Protein AF-A0A7S0WM66-F1 (afdb_monomer)

Mean predicted aligned error: 11.78 Å

Foldseek 3Di:
DDPVVQVVLQDDPPVCLVVLPVVQVVLLVQLVVQVVPAPLVDFDKFFDAEQLQPPLVSCVLLVVLLCCCPVPVSSLLRLQLVLLCLLPVDDSSNSSNNCVSCVVVVSNLRSSLVSVVSVCVVVRYIGGSNCSSVCCVPPVSSVSLSSQLVSVVVDDHDDPSDDNVSSNVSSVVVVVVVVVVVVVVVVVPPDPPDDDDDDDDDDDDDDDDDDDDDDDDDDDDD

Organism: NCBI:txid1034604

Sequence (222 aa):
MSGNDIVAYCIPDFGKCGASFNEVGPAFKESIDFLVSMKWTSAATDGDKDFLMDPPCAFWFNMPLCIGMYCVPCCACAVQGRNMEKMTGASYEAECLKMVALSCCGCYVCYYPKKRGEFRAKYGLKGSPLMDCLGTCCWGPCLTCQDAVELMRAGDYTVPMCSLDEASKAREGAYKAAANVKDTVAKVVEPKKEEAKAEEPKADEPKKDEAKPADPAPADAK

Structure (mmCIF, N/CA/C/O backbone):
data_AF-A0A7S0WM66-F1
#
_entry.id   AF-A0A7S0WM66-F1
#
loop_
_atom_site.group_PDB
_atom_site.id
_atom_site.type_symbol
_atom_site.label_atom_id
_atom_site.label_alt_id
_atom_site.label_comp_id
_atom_site.label_asym_id
_atom_site.label_entity_id
_atom_site.label_seq_id
_atom_site.pdbx_PDB_ins_code
_atom_site.Cartn_x
_atom_site.Cartn_y
_atom_site.Cartn_z
_atom_site.occupancy
_atom_site.B_iso_or_equiv
_atom_site.auth_seq_id
_atom_site.auth_comp_id
_atom_site.auth_asym_id
_atom_site.auth_atom_id
_atom_site.pdbx_PDB_model_num
ATOM 1 N N . MET A 1 1 ? 5.645 -21.341 6.251 1.00 61.75 1 MET A N 1
ATOM 2 C CA . MET A 1 1 ? 6.570 -20.711 5.288 1.00 61.75 1 MET A CA 1
ATOM 3 C C . MET A 1 1 ? 7.971 -21.198 5.583 1.00 61.75 1 MET A C 1
ATOM 5 O O . MET A 1 1 ? 8.350 -21.235 6.750 1.00 61.75 1 MET A O 1
ATOM 9 N N . SER A 1 2 ? 8.696 -21.623 4.556 1.00 73.12 2 SER A N 1
ATOM 10 C CA . SER A 1 2 ? 10.126 -21.911 4.643 1.00 73.12 2 SER A CA 1
ATOM 11 C C . SER A 1 2 ? 10.924 -20.600 4.726 1.00 73.12 2 SER A C 1
ATOM 13 O O . SER A 1 2 ? 10.421 -19.543 4.345 1.00 73.12 2 SER A O 1
ATOM 15 N N . GLY A 1 3 ? 12.176 -20.641 5.196 1.00 70.06 3 GLY A N 1
ATOM 16 C CA . GLY A 1 3 ? 13.052 -19.458 5.174 1.00 70.06 3 GLY A CA 1
ATOM 17 C C . GLY A 1 3 ? 13.275 -18.903 3.759 1.00 70.06 3 GLY A C 1
ATOM 18 O O . GLY A 1 3 ? 13.392 -17.692 3.585 1.00 70.06 3 GLY A O 1
ATOM 19 N N . ASN A 1 4 ? 13.237 -19.768 2.741 1.00 72.94 4 ASN A N 1
ATOM 20 C CA . ASN A 1 4 ? 13.374 -19.374 1.338 1.00 72.94 4 ASN A CA 1
ATOM 21 C C . ASN A 1 4 ? 12.179 -18.543 0.845 1.00 72.94 4 ASN A C 1
ATOM 23 O O . ASN A 1 4 ? 12.363 -17.652 0.019 1.00 72.94 4 ASN A O 1
ATOM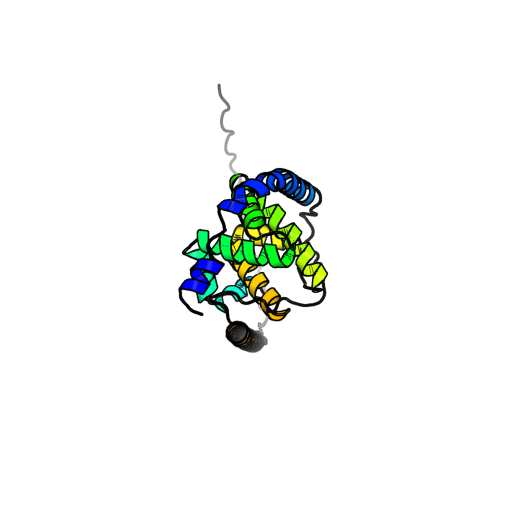 27 N N . ASP A 1 5 ? 10.980 -18.775 1.387 1.00 75.25 5 ASP A N 1
ATOM 28 C CA . ASP A 1 5 ? 9.771 -18.036 1.004 1.00 75.25 5 ASP A CA 1
ATOM 29 C C . ASP A 1 5 ? 9.856 -16.569 1.457 1.00 75.25 5 ASP A C 1
ATOM 31 O O . ASP A 1 5 ? 9.443 -15.665 0.735 1.00 75.25 5 ASP A O 1
ATOM 35 N N . ILE A 1 6 ? 10.442 -16.320 2.635 1.00 74.25 6 ILE A N 1
ATOM 36 C CA . ILE A 1 6 ? 10.643 -14.963 3.171 1.00 74.25 6 ILE A CA 1
ATOM 37 C C . ILE A 1 6 ? 11.664 -14.207 2.320 1.00 74.25 6 ILE A C 1
ATOM 39 O O . ILE A 1 6 ? 11.448 -13.051 1.968 1.00 74.25 6 ILE A O 1
ATOM 43 N N . VAL A 1 7 ? 12.764 -14.867 1.954 1.00 75.88 7 VAL A N 1
ATOM 44 C CA . VAL A 1 7 ? 13.799 -14.266 1.103 1.00 75.88 7 VAL A CA 1
ATOM 45 C C . VAL A 1 7 ? 13.226 -13.909 -0.271 1.00 75.88 7 VAL A C 1
ATOM 47 O O . VAL A 1 7 ? 13.410 -12.783 -0.728 1.00 75.88 7 VAL A O 1
ATOM 50 N N . ALA A 1 8 ? 12.474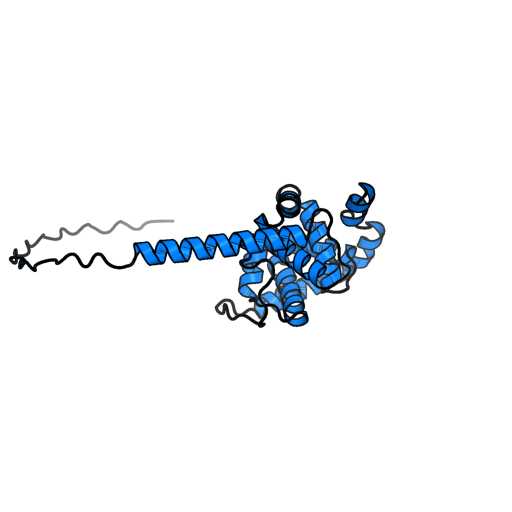 -14.820 -0.895 1.00 79.25 8 ALA A N 1
ATOM 51 C CA . ALA A 1 8 ? 11.821 -14.571 -2.182 1.00 79.25 8 ALA A CA 1
ATOM 52 C C . ALA A 1 8 ? 10.758 -13.460 -2.109 1.00 79.25 8 ALA A C 1
ATOM 54 O O . ALA A 1 8 ? 10.561 -12.708 -3.065 1.00 79.25 8 ALA A O 1
ATOM 55 N N . TYR A 1 9 ? 10.079 -13.332 -0.968 1.00 83.81 9 TYR A N 1
ATOM 56 C CA . TYR A 1 9 ? 9.134 -12.246 -0.737 1.00 83.81 9 TYR A CA 1
ATOM 57 C C . TYR A 1 9 ? 9.841 -10.885 -0.652 1.00 83.81 9 TYR A C 1
ATOM 59 O O . TYR A 1 9 ? 9.359 -9.912 -1.237 1.00 83.81 9 TYR A O 1
ATOM 67 N N . CYS A 1 10 ? 10.979 -10.834 0.051 1.00 79.75 10 CYS A N 1
ATOM 68 C CA . CYS A 1 10 ? 11.660 -9.595 0.420 1.00 79.75 10 CYS A CA 1
ATOM 69 C C . CYS A 1 10 ? 12.651 -9.049 -0.614 1.00 79.75 10 CYS A C 1
ATOM 71 O O . CYS A 1 10 ? 12.922 -7.850 -0.600 1.00 79.75 10 CYS A O 1
ATOM 73 N N . ILE A 1 11 ? 13.244 -9.899 -1.454 1.00 82.69 11 ILE A N 1
ATOM 74 C CA . ILE A 1 11 ? 14.324 -9.483 -2.355 1.00 82.69 11 ILE A CA 1
ATOM 75 C C . ILE A 1 11 ? 13.770 -9.255 -3.770 1.00 82.69 11 ILE A C 1
ATOM 77 O O . ILE A 1 11 ? 13.238 -10.197 -4.361 1.00 82.69 11 ILE A O 1
ATOM 81 N N . PRO A 1 12 ? 13.893 -8.037 -4.334 1.00 82.25 12 PRO A N 1
ATOM 82 C CA . PRO A 1 12 ? 13.514 -7.781 -5.720 1.00 82.25 12 PRO A CA 1
ATOM 83 C C . PRO A 1 12 ? 14.478 -8.470 -6.684 1.00 82.25 12 PRO A C 1
ATOM 85 O O . PRO A 1 12 ? 15.674 -8.605 -6.407 1.00 82.25 12 PRO A O 1
ATOM 88 N N . ASP A 1 13 ? 13.978 -8.855 -7.857 1.00 86.50 13 ASP A N 1
ATOM 89 C CA . ASP A 1 13 ? 14.837 -9.306 -8.945 1.00 86.50 13 ASP A CA 1
ATOM 90 C C . ASP A 1 13 ? 15.562 -8.099 -9.560 1.00 86.50 13 ASP A C 1
ATOM 92 O O . ASP A 1 13 ? 15.051 -7.406 -10.442 1.00 86.50 13 ASP A O 1
ATOM 96 N N . PHE A 1 14 ? 16.786 -7.837 -9.095 1.00 82.38 14 PHE A N 1
ATOM 97 C CA . PHE A 1 14 ? 17.596 -6.712 -9.573 1.00 82.38 14 PHE A CA 1
ATOM 98 C C . PHE A 1 14 ? 17.830 -6.723 -11.091 1.00 82.38 14 PHE A C 1
ATOM 100 O O . PHE A 1 14 ? 18.049 -5.658 -11.672 1.00 82.38 14 PHE A O 1
ATOM 107 N N . GLY A 1 15 ? 17.736 -7.886 -11.750 1.00 84.62 15 GLY A N 1
ATOM 108 C CA . GLY A 1 15 ? 17.819 -7.991 -13.207 1.00 84.62 15 GLY A CA 1
ATOM 109 C C . GLY A 1 15 ? 16.654 -7.308 -13.930 1.00 84.62 15 GLY A C 1
ATOM 110 O O . GLY A 1 15 ? 16.818 -6.856 -15.063 1.00 84.62 15 GLY A O 1
ATOM 111 N N . LYS A 1 16 ? 15.497 -7.167 -13.272 1.00 85.06 16 LYS A N 1
ATOM 112 C CA . LYS A 1 16 ? 14.303 -6.504 -13.822 1.00 85.06 16 LYS A CA 1
ATOM 113 C C . LYS A 1 16 ? 14.231 -5.015 -13.487 1.00 85.06 16 LYS A C 1
ATOM 115 O O . LYS A 1 16 ? 13.623 -4.262 -14.244 1.00 85.06 16 LYS A O 1
ATOM 120 N N . CYS A 1 17 ? 14.912 -4.564 -12.429 1.00 81.81 17 CYS A N 1
ATOM 121 C CA . CYS A 1 17 ? 14.896 -3.162 -11.993 1.00 81.81 17 CYS A CA 1
ATOM 122 C C . CYS A 1 17 ? 15.366 -2.175 -13.075 1.00 81.81 17 CYS A C 1
ATOM 124 O O . CYS A 1 17 ? 14.875 -1.049 -13.137 1.00 81.81 17 CYS A O 1
ATOM 126 N N . GLY A 1 18 ? 16.298 -2.583 -13.947 1.00 82.06 18 GLY A N 1
ATOM 127 C CA . GLY A 1 18 ? 16.825 -1.726 -15.014 1.00 82.06 18 GLY A CA 1
ATOM 128 C C . GLY A 1 18 ? 15.745 -1.217 -15.977 1.00 82.06 18 GLY A C 1
ATOM 129 O O . GLY A 1 18 ? 15.762 -0.049 -16.361 1.00 82.06 18 GLY A O 1
ATOM 130 N N . ALA A 1 19 ? 14.770 -2.065 -16.320 1.00 82.81 19 ALA A N 1
ATOM 131 C CA . ALA A 1 19 ? 13.675 -1.694 -17.217 1.00 82.81 19 ALA A CA 1
ATOM 132 C C . ALA A 1 19 ? 12.682 -0.717 -16.561 1.00 82.81 19 ALA A C 1
ATOM 134 O O . ALA A 1 19 ? 12.098 0.128 -17.241 1.00 82.81 19 ALA A O 1
ATOM 135 N N . SER A 1 20 ? 12.535 -0.792 -15.237 1.00 87.44 20 SER A N 1
ATOM 136 C CA . SER A 1 20 ? 11.563 -0.010 -14.471 1.00 87.44 20 SER A CA 1
ATOM 137 C C . SER A 1 20 ? 11.969 1.447 -14.228 1.00 87.44 20 SER A C 1
ATOM 139 O O . SER A 1 20 ? 11.135 2.245 -13.802 1.00 87.44 20 SER A O 1
ATOM 141 N N . PHE A 1 21 ? 13.218 1.845 -14.512 1.00 88.06 21 PHE A N 1
ATOM 142 C CA . PHE A 1 21 ? 13.677 3.233 -14.313 1.00 88.06 21 PHE A CA 1
ATOM 143 C C . PHE A 1 21 ? 12.849 4.260 -15.091 1.00 88.06 21 PHE A C 1
ATOM 145 O O . PHE A 1 21 ? 12.630 5.372 -14.609 1.00 88.06 21 PHE A O 1
ATOM 152 N N . ASN A 1 22 ? 12.328 3.875 -16.257 1.00 90.75 22 ASN A N 1
ATOM 153 C CA . ASN A 1 22 ? 11.477 4.742 -17.072 1.00 90.75 22 ASN A CA 1
ATOM 154 C C . ASN A 1 22 ? 10.136 5.078 -16.393 1.00 90.75 22 ASN A C 1
ATOM 156 O O . ASN A 1 22 ? 9.484 6.048 -16.777 1.00 90.75 22 ASN A O 1
ATOM 160 N N . GLU A 1 23 ? 9.728 4.324 -15.368 1.00 91.94 23 GLU A N 1
ATOM 161 C CA . GLU A 1 23 ? 8.487 4.561 -14.625 1.00 91.94 23 GLU A CA 1
ATOM 162 C C . GLU A 1 23 ? 8.648 5.568 -13.474 1.00 91.94 23 GLU A C 1
ATOM 164 O O . GLU A 1 23 ? 7.652 6.059 -12.938 1.00 91.94 23 GLU A O 1
ATOM 169 N N . VAL A 1 24 ? 9.886 5.918 -13.105 1.00 92.75 24 VAL A N 1
ATOM 170 C CA . VAL A 1 24 ? 10.163 6.839 -11.992 1.00 92.75 24 VAL A CA 1
ATOM 171 C C . VAL A 1 24 ? 9.686 8.256 -12.322 1.00 92.75 24 VAL A C 1
ATOM 173 O O . VAL A 1 24 ? 8.969 8.861 -11.528 1.00 92.75 24 VAL A O 1
ATOM 176 N N . GLY A 1 25 ? 10.019 8.779 -13.507 1.00 95.00 25 GLY A N 1
ATOM 177 C CA . GLY A 1 25 ? 9.613 10.125 -13.939 1.00 95.00 25 GLY A CA 1
ATOM 178 C C . GLY A 1 25 ? 8.090 10.349 -13.924 1.00 95.00 25 GLY A C 1
ATOM 179 O O . GLY A 1 25 ? 7.628 11.323 -13.324 1.00 95.00 25 GLY A O 1
ATOM 180 N N . PRO A 1 26 ? 7.286 9.446 -14.517 1.00 95.75 26 PRO A N 1
ATOM 181 C CA . PRO A 1 26 ? 5.830 9.480 -14.390 1.00 95.75 26 PRO A CA 1
ATOM 182 C C . PRO A 1 26 ? 5.340 9.468 -12.936 1.00 95.75 26 PRO A C 1
ATOM 184 O O . PRO A 1 26 ? 4.476 10.268 -12.583 1.00 95.75 26 PRO A O 1
ATOM 187 N N . ALA A 1 27 ? 5.924 8.635 -12.068 1.00 94.81 27 ALA A N 1
ATOM 188 C CA . ALA A 1 27 ? 5.528 8.557 -10.660 1.00 94.81 27 ALA A CA 1
ATOM 189 C C . ALA A 1 27 ? 5.828 9.857 -9.882 1.00 94.81 27 ALA A C 1
ATOM 191 O O . ALA A 1 27 ? 5.032 10.282 -9.039 1.00 94.81 27 ALA A O 1
ATOM 192 N N . PHE A 1 28 ? 6.929 10.544 -10.207 1.00 95.69 28 PHE A N 1
ATOM 193 C CA . PHE A 1 28 ? 7.222 11.888 -9.695 1.00 95.69 28 PHE A CA 1
ATOM 194 C C . PHE A 1 28 ? 6.137 12.887 -10.084 1.00 95.69 28 PHE A C 1
ATOM 196 O O . PHE A 1 28 ? 5.624 13.610 -9.229 1.00 95.69 28 PHE A O 1
ATOM 203 N N . LYS A 1 29 ? 5.760 12.901 -11.366 1.00 96.25 29 LYS A N 1
ATOM 204 C CA . LYS A 1 29 ? 4.701 13.782 -11.857 1.00 96.25 29 LYS A CA 1
ATOM 205 C C . LYS A 1 29 ? 3.375 13.499 -11.154 1.00 96.25 29 LYS A C 1
ATOM 207 O O . LYS A 1 29 ? 2.765 14.430 -10.642 1.00 96.25 29 LYS A O 1
ATOM 212 N N . GLU A 1 30 ? 2.985 12.229 -11.036 1.00 95.06 30 GLU A N 1
ATOM 213 C CA . GLU A 1 30 ? 1.777 11.837 -10.298 1.00 95.06 30 GLU A CA 1
ATOM 214 C C . GLU A 1 30 ? 1.787 12.333 -8.845 1.00 95.06 30 GLU A C 1
ATOM 216 O O . GLU A 1 30 ? 0.753 12.752 -8.328 1.00 95.06 30 GLU A O 1
ATOM 221 N N . SER A 1 31 ? 2.951 12.298 -8.191 1.00 95.56 31 SER A N 1
ATOM 222 C CA . SER A 1 31 ? 3.114 12.779 -6.813 1.00 95.56 31 SER A CA 1
ATOM 223 C C . SER A 1 31 ? 2.879 14.285 -6.705 1.00 95.56 31 SER A C 1
ATOM 225 O O . SER A 1 31 ? 2.194 14.737 -5.790 1.00 95.56 31 SER A O 1
ATOM 227 N N . ILE A 1 32 ? 3.438 15.057 -7.641 1.00 95.50 32 ILE A N 1
ATOM 228 C CA . ILE A 1 32 ? 3.289 16.516 -7.693 1.00 95.50 32 ILE A CA 1
ATOM 229 C C . ILE A 1 32 ? 1.840 16.889 -8.015 1.00 95.50 32 ILE A C 1
ATOM 231 O O . ILE A 1 32 ? 1.256 17.721 -7.323 1.00 95.50 32 ILE A O 1
ATOM 235 N N . ASP A 1 33 ? 1.241 16.241 -9.014 1.00 96.31 33 ASP A N 1
ATOM 236 C CA . ASP A 1 33 ? -0.149 16.485 -9.404 1.00 96.31 33 ASP A CA 1
ATOM 237 C C . ASP A 1 33 ? -1.097 16.200 -8.224 1.00 96.31 33 ASP A C 1
ATOM 239 O O . ASP A 1 33 ? -1.988 16.999 -7.922 1.00 96.31 33 ASP A O 1
ATOM 243 N N . PHE A 1 34 ? -0.857 15.108 -7.487 1.00 95.00 34 PHE A N 1
ATOM 244 C CA . PHE A 1 34 ? -1.608 14.786 -6.275 1.00 95.00 34 PHE A CA 1
ATOM 245 C C . PHE A 1 34 ? -1.438 15.851 -5.185 1.00 95.00 34 PHE A C 1
ATOM 247 O O . PHE A 1 34 ? -2.442 16.357 -4.681 1.00 95.00 34 PHE A O 1
ATOM 254 N N . LEU A 1 35 ? -0.196 16.237 -4.871 1.00 93.31 35 LEU A N 1
ATOM 255 C CA . LEU A 1 35 ? 0.135 17.274 -3.886 1.00 93.31 35 LEU A CA 1
ATOM 256 C C . LEU A 1 35 ? -0.608 18.591 -4.163 1.00 93.31 35 LEU A C 1
ATOM 258 O O . LEU A 1 35 ? -1.201 19.171 -3.251 1.00 93.31 35 LEU A O 1
ATOM 262 N N . VAL A 1 36 ? -0.610 19.035 -5.423 1.00 93.50 36 VAL A N 1
ATOM 263 C CA . VAL A 1 36 ? -1.259 20.285 -5.853 1.00 93.50 36 VAL A CA 1
ATOM 264 C C . VAL A 1 36 ? -2.786 20.170 -5.837 1.00 93.50 36 VAL A C 1
ATOM 266 O O . VAL A 1 36 ? -3.474 21.141 -5.527 1.00 93.50 36 VAL A O 1
ATOM 269 N N . SER A 1 37 ? -3.334 18.991 -6.138 1.00 92.25 37 SER A N 1
ATOM 270 C CA . SER A 1 37 ? -4.786 18.759 -6.132 1.00 92.25 37 SER A CA 1
ATOM 271 C C . SER A 1 37 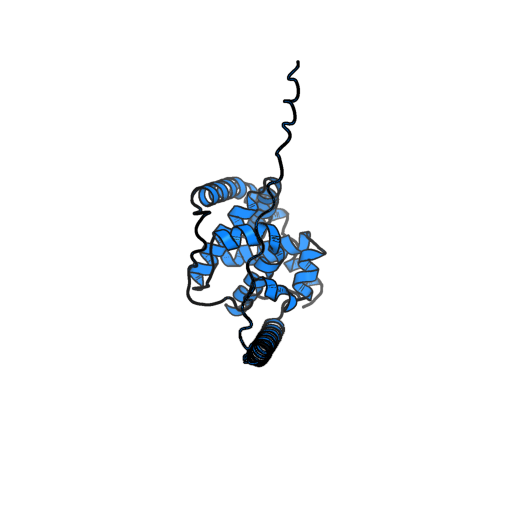? -5.386 18.587 -4.730 1.00 92.25 37 SER A C 1
ATOM 273 O O . SER A 1 37 ? -6.609 18.643 -4.564 1.00 92.25 37 SER A O 1
ATOM 275 N N . MET A 1 38 ? -4.547 18.354 -3.716 1.00 88.75 38 MET A N 1
ATOM 276 C CA . MET A 1 38 ? -5.005 17.997 -2.381 1.00 88.75 38 MET A CA 1
ATOM 277 C C . MET A 1 38 ? -5.657 19.183 -1.667 1.00 88.75 38 MET A C 1
ATOM 279 O O . MET A 1 38 ? -5.096 20.272 -1.543 1.00 88.75 38 MET A O 1
ATOM 283 N N . LYS A 1 39 ? -6.852 18.952 -1.118 1.00 88.25 39 LYS A N 1
ATOM 284 C CA . LYS A 1 39 ? -7.539 19.916 -0.254 1.00 88.25 39 LYS A CA 1
ATOM 285 C C . LYS A 1 39 ? -7.024 19.793 1.180 1.00 88.25 39 LYS A C 1
ATOM 287 O O . LYS A 1 39 ? -7.665 19.161 2.013 1.00 88.25 39 LYS A O 1
ATOM 292 N N . TRP A 1 40 ? -5.890 20.429 1.469 1.00 83.00 40 TRP A N 1
ATOM 293 C CA . TRP A 1 40 ? -5.194 20.391 2.769 1.00 83.00 40 TRP A CA 1
ATOM 294 C C . TRP A 1 40 ? -6.035 20.807 3.985 1.00 83.00 40 TRP A C 1
ATOM 296 O O . TRP A 1 40 ? -5.690 20.491 5.117 1.00 83.00 40 TRP A O 1
ATOM 306 N N . THR A 1 41 ? -7.148 21.503 3.765 1.00 84.75 41 THR A N 1
ATOM 307 C CA . THR A 1 41 ? -8.066 21.957 4.816 1.00 84.75 41 THR A CA 1
ATOM 308 C C . THR A 1 41 ? -9.253 21.021 5.042 1.00 84.75 41 THR A C 1
ATOM 310 O O . THR A 1 41 ? -10.082 21.284 5.910 1.00 84.75 41 THR A O 1
ATOM 313 N N . SER A 1 42 ? -9.369 19.938 4.269 1.00 81.38 42 SER A N 1
ATOM 314 C CA . SER A 1 42 ? -10.489 19.007 4.350 1.00 81.38 42 SER A CA 1
ATOM 315 C C . SER A 1 42 ? -10.024 17.641 4.838 1.00 81.38 42 SER A C 1
ATOM 317 O O . SER A 1 42 ? -9.240 16.962 4.183 1.00 81.38 42 SER A O 1
ATOM 319 N N . ALA A 1 43 ? -10.573 17.216 5.974 1.00 78.31 43 ALA A N 1
ATOM 320 C CA . ALA A 1 43 ? -10.469 15.844 6.462 1.00 78.31 43 ALA A CA 1
ATOM 321 C C . ALA A 1 43 ? -11.675 14.992 6.029 1.00 78.31 43 ALA A C 1
ATOM 323 O O . ALA A 1 43 ? -11.962 13.977 6.660 1.00 78.31 43 ALA A O 1
ATOM 324 N N . ALA A 1 44 ? -12.409 15.422 4.993 1.00 83.38 44 ALA A N 1
ATOM 325 C CA . ALA A 1 44 ? -13.563 14.686 4.499 1.00 83.38 44 ALA A CA 1
ATOM 326 C C . ALA A 1 44 ? -13.141 13.269 4.115 1.00 83.38 44 ALA A C 1
ATOM 328 O O . ALA A 1 44 ? -12.162 13.081 3.388 1.00 83.38 44 ALA A O 1
ATOM 329 N N . THR A 1 45 ? -13.878 12.294 4.633 1.00 84.25 45 THR A N 1
ATOM 330 C CA . THR A 1 45 ? -13.622 10.892 4.355 1.00 84.25 45 THR A CA 1
ATOM 331 C C . THR A 1 45 ? -14.437 10.424 3.157 1.00 84.25 45 THR A C 1
ATOM 333 O O . THR A 1 45 ? -15.618 10.753 3.050 1.00 84.25 45 THR A O 1
ATOM 336 N N . ASP A 1 46 ? -13.813 9.659 2.268 1.00 84.94 46 ASP A N 1
ATOM 337 C CA . ASP A 1 46 ? -14.509 8.828 1.285 1.00 84.94 46 ASP A CA 1
ATOM 338 C C . ASP A 1 46 ? -14.933 7.487 1.913 1.00 84.94 46 ASP A C 1
ATOM 340 O O . ASP A 1 46 ? -14.563 7.210 3.049 1.00 84.94 46 ASP A O 1
ATOM 344 N N . GLY A 1 47 ? -15.736 6.690 1.192 1.00 88.44 47 GLY A N 1
ATOM 345 C CA . GLY A 1 47 ? -16.112 5.315 1.553 1.00 88.44 47 GLY A CA 1
ATOM 346 C C . GLY A 1 47 ? -17.071 5.151 2.741 1.00 88.44 47 GLY A C 1
ATOM 347 O O . GLY A 1 47 ? -17.381 6.093 3.462 1.00 88.44 47 GLY A O 1
ATOM 348 N N . ASP A 1 48 ? -17.517 3.907 2.956 1.00 89.31 48 ASP A N 1
ATOM 349 C CA . ASP A 1 48 ? -18.486 3.555 4.012 1.00 89.31 48 ASP A CA 1
ATOM 350 C C . ASP A 1 48 ? -18.001 2.422 4.928 1.00 89.31 48 ASP A C 1
ATOM 352 O O . ASP A 1 48 ? -18.555 2.211 6.010 1.00 89.31 48 ASP A O 1
ATOM 356 N N . LYS A 1 49 ? -16.961 1.683 4.523 1.00 88.25 49 LYS A N 1
ATOM 357 C CA . LYS A 1 49 ? -16.429 0.549 5.287 1.00 88.25 49 LYS A CA 1
ATOM 358 C C . LYS A 1 49 ? -15.194 0.958 6.064 1.00 88.25 49 LYS A C 1
ATOM 360 O O . LYS A 1 49 ? -14.228 1.432 5.481 1.00 88.25 49 LYS A O 1
ATOM 365 N N . ASP A 1 50 ? -15.184 0.709 7.363 1.00 84.94 50 ASP A N 1
ATOM 366 C CA . ASP A 1 50 ? -13.966 0.894 8.143 1.00 84.94 50 ASP A CA 1
ATOM 367 C C . ASP A 1 50 ? -12.907 -0.130 7.716 1.00 84.94 50 ASP A C 1
ATOM 369 O O . ASP A 1 50 ? -13.223 -1.272 7.352 1.00 84.94 50 ASP A O 1
ATOM 373 N N . PHE A 1 51 ? -11.641 0.270 7.802 1.00 81.25 51 PHE A N 1
ATOM 374 C CA . PHE A 1 51 ? -10.543 -0.687 7.781 1.00 81.25 51 PHE A CA 1
ATOM 375 C C . PHE A 1 51 ? -10.707 -1.686 8.941 1.00 81.25 51 PHE A C 1
ATOM 377 O O . PHE A 1 51 ? -11.181 -1.347 10.027 1.00 81.25 51 PHE A O 1
ATOM 384 N N . LEU A 1 52 ? -10.277 -2.931 8.744 1.00 72.00 52 LEU A N 1
ATOM 385 C CA . LEU A 1 52 ? -10.187 -3.947 9.793 1.00 72.00 52 LEU A CA 1
ATOM 386 C C . LEU A 1 52 ? -9.302 -3.445 10.938 1.00 72.00 52 LEU A C 1
ATOM 388 O O . LEU A 1 52 ? -9.583 -3.696 12.104 1.00 72.00 52 LEU A O 1
ATOM 392 N N . MET A 1 53 ? -8.259 -2.695 10.598 1.00 66.31 53 MET A N 1
ATOM 393 C CA . MET A 1 53 ? -7.287 -2.134 11.531 1.00 66.31 53 MET A CA 1
ATOM 394 C C . MET A 1 53 ? -7.546 -0.639 11.758 1.00 66.31 53 MET A C 1
ATOM 396 O O . MET A 1 53 ? -6.671 0.176 11.484 1.00 66.31 53 MET A O 1
ATOM 400 N N . ASP A 1 54 ? -8.750 -0.272 12.195 1.00 66.75 54 ASP A N 1
ATOM 401 C CA . ASP A 1 54 ? -9.124 1.106 12.556 1.00 66.75 54 ASP A CA 1
ATOM 402 C C . ASP A 1 54 ? -9.178 1.278 14.094 1.00 66.75 54 ASP A C 1
ATOM 404 O O . ASP A 1 54 ? -9.734 0.402 14.767 1.00 66.75 54 ASP A O 1
ATOM 408 N N . PRO A 1 55 ? -8.616 2.355 14.694 1.00 65.44 55 PRO A N 1
ATOM 409 C CA . PRO A 1 55 ? -7.824 3.435 14.084 1.00 65.44 55 PRO A CA 1
ATOM 410 C C . PRO A 1 55 ? -6.465 2.954 13.547 1.00 65.44 55 PRO A C 1
ATOM 412 O O . PRO A 1 55 ? -6.013 1.889 13.953 1.00 65.44 55 PRO A O 1
ATOM 415 N N . PRO A 1 56 ? -5.743 3.741 12.720 1.00 60.81 56 PRO A N 1
ATOM 416 C CA . PRO A 1 56 ? -4.431 3.371 12.155 1.00 60.81 56 PRO A CA 1
ATOM 417 C C . PRO A 1 56 ? -3.384 2.930 13.198 1.00 60.81 56 PRO A C 1
ATOM 419 O O . PRO A 1 56 ? -2.431 2.217 12.889 1.00 60.81 56 PRO A O 1
ATOM 422 N N . CYS A 1 57 ? -3.583 3.321 14.460 1.00 63.28 57 CYS A N 1
ATOM 423 C CA . CYS A 1 57 ? -2.817 2.910 15.636 1.00 63.28 57 CYS A CA 1
ATOM 424 C C . CYS A 1 57 ? -3.005 1.426 16.022 1.00 63.28 57 CYS A C 1
ATOM 426 O O . CYS A 1 57 ? -2.305 0.926 16.900 1.00 63.28 57 CYS A O 1
ATOM 428 N N . ALA A 1 58 ? -3.944 0.719 15.389 1.00 58.81 58 ALA A N 1
ATOM 429 C CA . ALA A 1 58 ? -4.245 -0.700 15.578 1.00 58.81 58 ALA A CA 1
ATOM 430 C C . ALA A 1 58 ? -3.078 -1.630 15.202 1.00 58.81 58 ALA A C 1
ATOM 432 O O . ALA A 1 58 ? -3.161 -2.835 15.406 1.00 58.81 58 ALA A O 1
ATOM 433 N N . PHE A 1 59 ? -1.974 -1.099 14.671 1.00 58.78 59 PHE A N 1
ATOM 434 C CA . PHE A 1 59 ? -0.795 -1.844 14.223 1.00 58.78 59 PHE A CA 1
ATOM 435 C C . PHE A 1 59 ? -0.222 -2.827 15.271 1.00 58.78 59 PHE A C 1
ATOM 437 O O . PHE A 1 59 ? 0.304 -3.872 14.895 1.00 58.78 59 PHE A O 1
ATOM 444 N N . TRP A 1 60 ? -0.410 -2.588 16.577 1.00 63.88 60 TRP A N 1
ATOM 445 C CA . TRP A 1 60 ? -0.050 -3.547 17.639 1.00 63.88 60 TRP A CA 1
ATOM 446 C C . TRP A 1 60 ? -0.707 -4.928 17.490 1.00 63.88 60 TRP A C 1
ATOM 448 O O . TRP A 1 60 ? -0.219 -5.905 18.054 1.00 63.88 60 TRP A O 1
ATOM 458 N N . PHE A 1 61 ? -1.786 -5.036 16.715 1.00 68.44 61 PHE A N 1
ATOM 459 C CA . PHE A 1 61 ? -2.482 -6.298 16.458 1.00 68.44 61 PHE A CA 1
ATOM 460 C C . PHE A 1 61 ? -1.700 -7.229 15.524 1.00 68.44 61 PHE A C 1
ATOM 462 O O . PHE A 1 61 ? -2.027 -8.408 15.432 1.00 68.44 61 PHE A O 1
ATOM 469 N N . ASN A 1 62 ? -0.645 -6.724 14.872 1.00 73.19 62 ASN A N 1
ATOM 470 C CA . ASN A 1 62 ? 0.280 -7.510 14.064 1.00 73.19 62 ASN A CA 1
ATOM 471 C C . ASN A 1 62 ? 1.739 -7.132 14.370 1.00 73.19 62 ASN A C 1
ATOM 473 O O . ASN A 1 62 ? 2.505 -6.661 13.525 1.00 73.19 62 ASN A O 1
ATOM 477 N N . MET A 1 63 ? 2.088 -7.301 15.647 1.00 73.31 63 MET A N 1
ATOM 478 C CA . MET A 1 63 ? 3.396 -6.991 16.227 1.00 73.31 63 MET A CA 1
ATOM 479 C C . MET A 1 63 ? 4.593 -7.516 15.414 1.00 73.31 63 MET A C 1
ATOM 481 O O . MET A 1 63 ? 5.508 -6.727 15.183 1.00 73.31 63 MET A O 1
ATOM 485 N N . PRO A 1 64 ? 4.622 -8.779 14.937 1.00 73.25 64 PRO A N 1
ATOM 486 C CA . PRO A 1 64 ? 5.765 -9.287 14.176 1.00 73.25 64 PRO A CA 1
ATOM 487 C C . PRO A 1 64 ? 6.020 -8.505 12.884 1.00 73.25 64 PRO A C 1
ATOM 489 O O . PRO A 1 64 ? 7.158 -8.114 12.621 1.00 73.25 64 PRO A O 1
ATOM 492 N N . LEU A 1 65 ? 4.965 -8.210 12.114 1.00 75.69 65 LEU A N 1
ATOM 493 C CA . LEU A 1 65 ? 5.073 -7.405 10.898 1.00 75.69 65 LEU A CA 1
ATOM 494 C C . LEU A 1 65 ? 5.526 -5.976 11.221 1.00 75.69 65 LEU A C 1
ATOM 496 O O . LEU A 1 65 ? 6.426 -5.454 10.568 1.00 75.69 65 LEU A O 1
ATOM 500 N N . CYS A 1 66 ? 4.960 -5.365 12.263 1.00 73.50 66 CYS A N 1
ATOM 501 C CA . CYS A 1 66 ? 5.299 -3.996 12.658 1.00 73.50 66 CYS A CA 1
ATOM 502 C C . CYS A 1 66 ? 6.744 -3.859 13.136 1.00 73.50 66 CYS A C 1
ATOM 504 O O . CYS A 1 66 ? 7.439 -2.934 12.721 1.00 73.50 66 CYS A O 1
ATOM 506 N N . ILE A 1 67 ? 7.213 -4.790 13.972 1.00 74.69 67 ILE A N 1
ATOM 507 C CA . ILE A 1 67 ? 8.612 -4.850 14.408 1.00 74.69 67 ILE A CA 1
ATOM 508 C C . ILE A 1 67 ? 9.511 -5.067 13.191 1.00 74.69 67 ILE A C 1
ATOM 510 O O . ILE A 1 67 ? 10.500 -4.357 13.037 1.00 74.69 67 ILE A O 1
ATOM 514 N N . GLY A 1 68 ? 9.145 -5.977 12.283 1.00 73.25 68 GLY A N 1
ATOM 515 C CA . GLY A 1 68 ? 9.882 -6.194 11.039 1.00 73.25 68 GLY A CA 1
ATOM 516 C C . GLY A 1 68 ? 9.995 -4.926 10.188 1.00 73.25 68 GLY A C 1
ATOM 517 O O . GLY A 1 68 ? 11.074 -4.613 9.696 1.00 73.25 68 GLY A O 1
ATOM 518 N N . MET A 1 69 ? 8.912 -4.158 10.065 1.00 75.12 69 MET A N 1
ATOM 519 C CA . MET A 1 69 ? 8.895 -2.907 9.306 1.00 75.12 69 MET A CA 1
ATOM 520 C C . MET A 1 69 ? 9.654 -1.762 9.992 1.00 75.12 69 MET A C 1
ATOM 522 O O . MET A 1 69 ? 10.313 -0.979 9.312 1.00 75.12 69 MET A O 1
ATOM 526 N N . TYR A 1 70 ? 9.566 -1.644 11.319 1.00 74.69 70 TYR A N 1
ATOM 527 C CA . TYR A 1 70 ? 10.196 -0.552 12.067 1.00 74.69 70 TYR A CA 1
ATOM 528 C C . TYR A 1 70 ? 11.689 -0.801 12.309 1.00 74.69 70 TYR A C 1
ATOM 530 O O . TYR A 1 70 ? 12.510 0.099 12.152 1.00 74.69 70 TYR A O 1
ATOM 538 N N . CYS A 1 71 ? 12.056 -2.031 12.676 1.00 75.19 71 CYS A N 1
ATOM 539 C CA . CYS A 1 71 ? 13.436 -2.400 12.986 1.00 75.19 71 CYS A CA 1
ATOM 540 C C . CYS A 1 71 ? 14.270 -2.683 11.734 1.00 75.19 71 CYS A C 1
ATOM 542 O O . CYS A 1 71 ? 15.496 -2.610 11.797 1.00 75.19 71 CYS A O 1
ATOM 544 N N . VAL A 1 72 ? 13.629 -3.010 10.606 1.00 75.00 72 VAL A N 1
ATOM 545 C CA . VAL A 1 72 ? 14.317 -3.331 9.353 1.00 75.00 72 VAL A CA 1
ATOM 546 C C . VAL A 1 72 ? 13.691 -2.523 8.209 1.00 75.00 72 VAL A C 1
ATOM 548 O O . VAL A 1 72 ? 12.821 -3.023 7.495 1.00 75.00 72 VAL A O 1
ATOM 551 N N . PRO A 1 73 ? 14.136 -1.271 7.989 1.00 68.88 73 PRO A N 1
ATOM 552 C CA . PRO A 1 73 ? 13.553 -0.389 6.977 1.00 68.88 73 PRO A CA 1
ATOM 553 C C . PRO A 1 73 ? 13.518 -0.993 5.566 1.00 68.88 73 PRO A C 1
ATOM 555 O O . PRO A 1 73 ? 12.584 -0.736 4.816 1.00 68.88 73 PRO A O 1
ATOM 558 N N . CYS A 1 74 ? 14.475 -1.855 5.198 1.00 67.81 74 CYS A N 1
ATOM 559 C CA . CYS A 1 74 ? 14.442 -2.539 3.900 1.00 67.81 74 CYS A CA 1
ATOM 560 C C . CYS A 1 74 ? 13.312 -3.581 3.780 1.00 67.81 74 CYS A C 1
ATOM 562 O O . CYS A 1 74 ? 12.793 -3.785 2.683 1.00 67.81 74 CYS A O 1
ATOM 564 N N . CYS A 1 75 ? 12.864 -4.186 4.885 1.00 69.38 75 CYS A N 1
ATOM 565 C CA . CYS A 1 75 ? 11.681 -5.049 4.900 1.00 69.38 75 CYS A CA 1
ATOM 566 C C . CYS A 1 75 ? 10.391 -4.236 4.746 1.00 69.38 75 CYS A C 1
ATOM 568 O O . CYS A 1 75 ? 9.445 -4.717 4.121 1.00 69.38 75 CYS A O 1
ATOM 570 N N . ALA A 1 76 ? 10.359 -2.998 5.257 1.00 75.56 76 ALA A N 1
ATOM 571 C CA . ALA A 1 76 ? 9.237 -2.095 5.021 1.00 75.56 76 ALA A CA 1
ATOM 572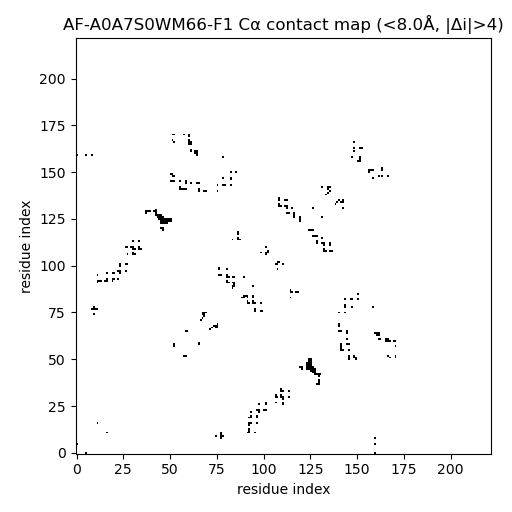 C C . ALA A 1 76 ? 9.056 -1.827 3.524 1.00 75.56 76 ALA A C 1
ATOM 574 O O . ALA A 1 76 ? 7.950 -1.980 3.010 1.00 75.56 76 ALA A O 1
ATOM 575 N N . CYS A 1 77 ? 10.158 -1.557 2.815 1.00 78.56 77 CYS A N 1
ATOM 576 C CA . CYS A 1 77 ? 10.161 -1.391 1.364 1.00 78.56 77 CYS A CA 1
ATOM 577 C C . CYS A 1 77 ? 9.579 -2.605 0.631 1.00 78.56 77 CYS A C 1
ATOM 579 O O . CYS A 1 77 ? 8.844 -2.459 -0.343 1.00 78.56 77 CYS A O 1
ATOM 581 N N . ALA A 1 78 ? 9.909 -3.813 1.094 1.00 84.38 78 ALA A N 1
ATOM 582 C CA . ALA A 1 78 ? 9.441 -5.039 0.471 1.00 84.38 78 ALA A CA 1
ATOM 583 C C . ALA A 1 78 ? 7.942 -5.264 0.665 1.00 84.38 78 ALA A C 1
ATOM 585 O O . ALA A 1 78 ? 7.221 -5.436 -0.314 1.00 84.38 78 ALA A O 1
ATOM 586 N N . VAL A 1 79 ? 7.453 -5.211 1.908 1.00 86.88 79 VAL A N 1
ATOM 587 C CA . VAL A 1 79 ? 6.018 -5.378 2.192 1.00 86.88 79 VAL A CA 1
ATOM 588 C C . VAL A 1 79 ? 5.213 -4.297 1.478 1.00 86.88 79 VAL A C 1
ATOM 590 O O . VAL A 1 79 ? 4.197 -4.592 0.854 1.00 86.88 79 VAL A O 1
ATOM 593 N N . GLN A 1 80 ? 5.695 -3.057 1.511 1.00 88.00 80 GLN A N 1
ATOM 594 C CA . GLN A 1 80 ? 5.028 -1.940 0.868 1.00 88.00 80 GLN A CA 1
ATOM 595 C C . GLN A 1 80 ? 5.036 -2.066 -0.656 1.00 88.00 80 GLN A C 1
ATOM 597 O O . GLN A 1 80 ? 3.988 -1.911 -1.273 1.00 88.00 80 GLN A O 1
ATOM 602 N N . GLY A 1 81 ? 6.166 -2.428 -1.266 1.00 89.50 81 GLY A N 1
ATOM 603 C CA . GLY A 1 81 ? 6.252 -2.685 -2.702 1.00 89.50 81 GLY A CA 1
ATOM 604 C C . GLY A 1 81 ? 5.358 -3.844 -3.152 1.00 89.50 81 GLY A C 1
ATOM 605 O O . GLY A 1 81 ? 4.711 -3.737 -4.188 1.00 89.50 81 GLY A O 1
ATOM 606 N N . ARG A 1 82 ? 5.254 -4.922 -2.364 1.00 90.62 82 ARG A N 1
ATOM 607 C CA . ARG A 1 82 ? 4.343 -6.051 -2.638 1.00 90.62 82 ARG A CA 1
ATOM 608 C C . ARG A 1 82 ? 2.877 -5.654 -2.499 1.00 90.62 82 ARG A C 1
ATOM 610 O O . ARG A 1 82 ? 2.064 -6.010 -3.350 1.00 90.62 82 ARG A O 1
ATOM 617 N N . ASN A 1 83 ? 2.539 -4.858 -1.485 1.00 91.38 83 ASN A N 1
ATOM 618 C CA . ASN A 1 83 ? 1.201 -4.284 -1.370 1.00 91.38 83 ASN A CA 1
ATOM 619 C C . ASN A 1 83 ? 0.890 -3.407 -2.591 1.00 91.38 83 ASN A C 1
ATOM 621 O O . ASN A 1 83 ? -0.178 -3.531 -3.181 1.00 91.38 83 ASN A O 1
ATOM 625 N N . MET A 1 84 ? 1.834 -2.555 -2.998 1.00 91.44 84 MET A N 1
ATOM 626 C CA . MET A 1 84 ? 1.700 -1.675 -4.160 1.00 91.44 84 MET A CA 1
ATOM 627 C C . MET A 1 84 ? 1.541 -2.466 -5.455 1.00 91.44 84 MET A C 1
ATOM 629 O O . MET A 1 84 ? 0.630 -2.161 -6.210 1.00 91.44 84 MET A O 1
ATOM 633 N N . GLU A 1 85 ? 2.306 -3.537 -5.663 1.00 92.50 85 GLU A N 1
ATOM 634 C CA . GLU A 1 85 ? 2.122 -4.470 -6.785 1.00 92.50 85 GLU A CA 1
ATOM 635 C C . GLU A 1 85 ? 0.682 -5.007 -6.840 1.00 92.50 85 GLU A C 1
ATOM 637 O O . GLU A 1 85 ? 0.066 -5.054 -7.905 1.00 92.50 85 GLU A O 1
ATOM 642 N N . LYS A 1 86 ? 0.083 -5.341 -5.691 1.00 91.25 86 LYS A N 1
ATOM 643 C CA . LYS A 1 86 ? -1.320 -5.787 -5.630 1.00 91.25 86 LYS A CA 1
ATOM 644 C C . LYS A 1 86 ? -2.337 -4.660 -5.812 1.00 91.25 86 LYS A C 1
ATOM 646 O O . LYS A 1 86 ? -3.435 -4.911 -6.316 1.00 91.25 86 LYS A O 1
ATOM 651 N N . MET A 1 87 ? -2.005 -3.439 -5.403 1.00 90.56 87 MET A N 1
ATOM 652 C CA . MET A 1 87 ? -2.878 -2.272 -5.551 1.00 90.56 87 MET A CA 1
ATOM 653 C C . MET A 1 87 ? -2.875 -1.731 -6.985 1.00 90.56 87 MET A C 1
ATOM 655 O O . MET A 1 87 ? -3.944 -1.444 -7.521 1.00 90.56 87 MET A O 1
ATOM 659 N N . THR A 1 88 ? -1.701 -1.625 -7.610 1.00 89.38 88 THR A N 1
ATOM 660 C CA . THR A 1 88 ? -1.499 -0.983 -8.918 1.00 89.38 88 THR A CA 1
ATOM 661 C C . THR A 1 88 ? -1.436 -1.977 -10.077 1.00 89.38 88 THR A C 1
ATOM 663 O O . THR A 1 88 ? -1.673 -1.589 -11.219 1.00 89.38 88 THR A O 1
ATOM 666 N N . GLY A 1 89 ? -1.114 -3.248 -9.809 1.00 90.06 89 GLY A N 1
ATOM 667 C CA . GLY A 1 89 ? -0.840 -4.260 -10.833 1.00 90.06 89 GLY A CA 1
ATOM 668 C C . GLY A 1 89 ? 0.542 -4.135 -11.487 1.00 90.06 89 GLY A C 1
ATOM 669 O O . GLY A 1 89 ? 0.870 -4.943 -12.356 1.00 90.06 89 GLY A O 1
ATOM 670 N N . ALA A 1 90 ? 1.349 -3.142 -11.101 1.00 91.12 90 ALA A N 1
ATOM 671 C CA . ALA A 1 90 ? 2.727 -3.018 -11.562 1.00 91.12 90 ALA A CA 1
ATOM 672 C C . ALA A 1 90 ? 3.625 -4.061 -10.884 1.00 91.12 90 ALA A C 1
ATOM 674 O O . ALA A 1 90 ? 3.321 -4.540 -9.795 1.00 91.12 90 ALA A O 1
ATOM 675 N N . SER A 1 91 ? 4.752 -4.394 -11.514 1.00 92.38 91 SER A N 1
ATOM 676 C CA . SER A 1 91 ? 5.720 -5.319 -10.912 1.00 92.38 91 SER A CA 1
ATOM 677 C C . SER A 1 91 ? 6.251 -4.802 -9.573 1.00 92.38 91 SER A C 1
ATOM 679 O O . SER A 1 91 ? 6.456 -3.594 -9.399 1.00 92.38 91 SER A O 1
ATOM 681 N N . TYR A 1 92 ? 6.535 -5.723 -8.651 1.00 91.12 92 TYR A N 1
ATOM 682 C CA . TYR A 1 92 ? 7.211 -5.399 -7.396 1.00 91.12 92 TYR A CA 1
ATOM 683 C C . TYR A 1 92 ? 8.510 -4.611 -7.610 1.00 91.12 92 TYR A C 1
ATOM 685 O O . TYR A 1 92 ? 8.760 -3.646 -6.892 1.00 91.12 92 TYR A O 1
ATOM 693 N N . GLU A 1 93 ? 9.318 -4.970 -8.608 1.00 90.44 93 GLU A N 1
ATOM 694 C CA . GLU A 1 93 ? 10.579 -4.286 -8.899 1.00 90.44 93 GLU A CA 1
ATOM 695 C C . GLU A 1 93 ? 10.361 -2.822 -9.292 1.00 90.44 93 GLU A C 1
ATOM 697 O O . GLU A 1 93 ? 11.075 -1.938 -8.809 1.00 90.44 93 GLU A O 1
ATOM 702 N N . ALA A 1 94 ? 9.331 -2.550 -10.098 1.00 91.38 94 ALA A N 1
ATOM 703 C CA . ALA A 1 94 ? 8.974 -1.188 -10.467 1.00 91.38 94 ALA A CA 1
ATOM 704 C C . ALA A 1 94 ? 8.490 -0.371 -9.269 1.00 91.38 94 ALA A C 1
ATOM 706 O O . ALA A 1 94 ? 8.937 0.761 -9.080 1.00 91.38 94 ALA A O 1
ATOM 707 N N . GLU A 1 95 ? 7.615 -0.932 -8.433 1.00 92.50 95 GLU A N 1
ATOM 708 C CA . GLU A 1 95 ? 7.128 -0.231 -7.241 1.00 92.50 95 GLU A CA 1
ATOM 709 C C . GLU A 1 95 ? 8.234 -0.028 -6.203 1.00 92.50 95 GLU A C 1
ATOM 711 O O . GLU A 1 95 ? 8.355 1.065 -5.653 1.00 92.50 95 GLU A O 1
ATOM 716 N N . CYS A 1 96 ? 9.105 -1.019 -5.993 1.00 88.75 96 CYS A N 1
ATOM 717 C CA . CYS A 1 96 ? 10.272 -0.889 -5.124 1.00 88.75 96 CYS A CA 1
ATOM 718 C C . CYS A 1 96 ? 11.193 0.242 -5.605 1.00 88.75 96 CYS A C 1
ATOM 720 O O . CYS A 1 96 ? 11.634 1.066 -4.801 1.00 88.75 96 CYS A O 1
ATOM 722 N N . LEU A 1 97 ? 11.459 0.322 -6.913 1.00 89.44 97 LEU A N 1
ATOM 723 C CA . LEU A 1 97 ? 12.304 1.370 -7.482 1.00 89.44 97 LEU A CA 1
ATOM 724 C C . LEU A 1 97 ? 11.674 2.763 -7.351 1.00 89.44 97 LEU A C 1
ATOM 726 O O . LEU A 1 97 ? 12.353 3.696 -6.918 1.00 89.44 97 LEU A O 1
ATOM 730 N N . LYS A 1 98 ? 10.380 2.907 -7.678 1.00 91.44 98 LYS A N 1
ATOM 731 C CA . LYS A 1 98 ? 9.630 4.161 -7.474 1.00 91.44 98 LYS A CA 1
ATOM 732 C C . LYS A 1 98 ? 9.703 4.589 -6.016 1.00 91.44 98 LYS A C 1
ATOM 734 O O . LYS A 1 98 ? 10.005 5.742 -5.735 1.00 91.44 98 LYS A O 1
ATOM 739 N N . MET A 1 99 ? 9.476 3.660 -5.093 1.00 88.88 99 MET A N 1
ATOM 740 C CA . MET A 1 99 ? 9.490 3.929 -3.661 1.00 88.88 99 MET A CA 1
ATOM 741 C C . MET A 1 99 ? 10.852 4.458 -3.201 1.00 88.88 99 MET A C 1
ATOM 743 O O . MET A 1 99 ? 10.905 5.494 -2.541 1.00 88.88 99 MET A O 1
ATOM 747 N N . VAL A 1 100 ? 11.951 3.806 -3.599 1.00 87.50 100 VAL A N 1
ATOM 748 C CA . VAL A 1 100 ? 13.315 4.265 -3.286 1.00 87.50 100 VAL A CA 1
ATOM 749 C C . VAL A 1 100 ? 13.565 5.658 -3.868 1.00 87.50 100 VAL A C 1
ATOM 751 O O . VAL A 1 100 ? 13.942 6.567 -3.130 1.00 87.50 100 VAL A O 1
ATOM 754 N N . ALA A 1 101 ? 13.295 5.858 -5.160 1.00 90.38 101 ALA A N 1
ATOM 755 C CA . ALA A 1 101 ? 13.563 7.125 -5.838 1.00 90.38 101 ALA A CA 1
ATOM 756 C C . ALA A 1 101 ? 12.732 8.294 -5.277 1.00 90.38 101 ALA A C 1
ATOM 758 O O . ALA A 1 101 ? 13.262 9.377 -5.034 1.00 90.38 101 ALA A O 1
ATOM 759 N N . LEU A 1 102 ? 11.439 8.070 -5.032 1.00 91.56 102 LEU A N 1
ATOM 760 C CA . LEU A 1 102 ? 10.519 9.081 -4.509 1.00 91.56 102 LEU A CA 1
ATOM 761 C C . LEU A 1 102 ? 10.739 9.358 -3.018 1.00 91.56 102 LEU A C 1
ATOM 763 O O . LEU A 1 102 ? 10.397 10.440 -2.538 1.00 91.56 102 LEU A O 1
ATOM 767 N N . SER A 1 103 ? 11.296 8.404 -2.267 1.00 88.75 103 SER A N 1
ATOM 768 C CA . SER A 1 103 ? 11.636 8.624 -0.857 1.00 88.75 103 SER A CA 1
ATOM 769 C C . SER A 1 103 ? 12.808 9.594 -0.718 1.00 88.75 103 SER A C 1
ATOM 771 O O . SER A 1 103 ? 12.780 10.452 0.160 1.00 88.75 103 SER A O 1
ATOM 773 N N . CYS A 1 104 ? 13.794 9.536 -1.623 1.00 86.44 104 CYS A N 1
ATOM 774 C CA . CYS A 1 104 ? 14.966 10.421 -1.605 1.00 86.44 104 CYS A CA 1
ATOM 775 C C . CYS A 1 104 ? 14.627 11.918 -1.717 1.00 86.44 104 CYS A C 1
ATOM 777 O O . CYS A 1 104 ? 15.407 12.757 -1.278 1.00 86.44 104 CYS A O 1
ATOM 779 N N . CYS A 1 105 ? 13.480 12.260 -2.298 1.00 86.62 105 CYS A N 1
ATOM 780 C CA . CYS A 1 105 ? 13.029 13.638 -2.503 1.00 86.62 105 CYS A CA 1
ATOM 781 C C . CYS A 1 105 ? 11.754 13.979 -1.713 1.00 86.62 105 CYS A C 1
ATOM 783 O O . CYS A 1 105 ? 11.145 15.020 -1.949 1.00 86.62 105 CYS A O 1
ATOM 785 N N . GLY A 1 106 ? 11.297 13.079 -0.838 1.00 88.50 106 GLY A N 1
ATOM 786 C CA . GLY A 1 106 ? 10.062 13.240 -0.071 1.00 88.50 106 GLY A CA 1
ATOM 787 C C . GLY A 1 106 ? 8.764 13.103 -0.878 1.00 88.50 106 GLY A C 1
ATOM 788 O O . GLY A 1 106 ? 7.698 13.083 -0.276 1.00 88.50 106 GLY A O 1
ATOM 789 N N . CYS A 1 107 ? 8.802 12.937 -2.205 1.00 92.50 107 CYS A N 1
ATOM 790 C CA . CYS A 1 107 ? 7.596 12.762 -3.032 1.00 92.50 107 CYS A CA 1
ATOM 791 C C . CYS A 1 107 ? 6.819 11.483 -2.698 1.00 92.50 107 CYS A C 1
ATOM 793 O O . CYS A 1 107 ? 5.630 11.377 -3.004 1.00 92.50 107 CYS A O 1
ATOM 795 N N . TYR A 1 108 ? 7.463 10.527 -2.027 1.00 91.31 108 TYR A N 1
ATOM 796 C CA . TYR A 1 108 ? 6.822 9.295 -1.595 1.00 91.31 108 TYR A CA 1
ATOM 797 C C . TYR A 1 108 ? 5.593 9.524 -0.707 1.00 91.31 108 TYR A C 1
ATOM 799 O O . TYR A 1 108 ? 4.589 8.823 -0.849 1.00 91.31 108 TYR A O 1
ATOM 807 N N . VAL A 1 109 ? 5.628 10.569 0.130 1.00 92.12 109 VAL A N 1
ATOM 808 C CA . VAL A 1 109 ? 4.503 10.944 1.002 1.00 92.12 109 VAL A CA 1
ATOM 809 C C . VAL A 1 109 ? 3.268 11.388 0.224 1.00 92.12 109 VAL A C 1
ATOM 811 O O . VAL A 1 109 ? 2.219 11.532 0.824 1.00 92.12 109 VAL A O 1
ATOM 814 N N . CYS A 1 110 ? 3.379 11.612 -1.087 1.00 94.19 110 CYS A N 1
ATOM 815 C CA . CYS A 1 110 ? 2.271 11.960 -1.976 1.00 94.19 110 CYS A CA 1
ATOM 816 C C . CYS A 1 110 ? 1.913 10.795 -2.909 1.00 94.19 110 CYS A C 1
ATOM 818 O O . CYS A 1 110 ? 0.735 10.504 -3.111 1.00 94.19 110 CYS A O 1
ATOM 820 N N . TYR A 1 111 ? 2.918 10.086 -3.432 1.00 94.56 111 TYR A N 1
ATOM 821 C CA . TYR A 1 111 ? 2.702 8.919 -4.289 1.00 94.56 111 TYR A CA 1
ATOM 822 C C . TYR A 1 111 ? 1.897 7.822 -3.593 1.00 94.56 111 TYR A C 1
ATOM 824 O O . TYR A 1 111 ? 0.898 7.342 -4.129 1.00 94.56 111 TYR A O 1
ATOM 832 N N . TYR A 1 112 ? 2.316 7.437 -2.385 1.00 93.69 112 TYR A N 1
ATOM 833 C CA . TYR A 1 112 ? 1.686 6.331 -1.676 1.00 93.69 112 TYR A CA 1
ATOM 834 C C . TYR A 1 112 ? 0.227 6.634 -1.295 1.00 93.69 112 TYR A C 1
ATOM 836 O O . TYR A 1 112 ? -0.635 5.824 -1.638 1.00 93.69 112 TYR A O 1
ATOM 844 N N . PRO A 1 113 ? -0.119 7.806 -0.720 1.00 93.31 113 PRO A N 1
ATOM 845 C CA . PRO A 1 113 ? -1.517 8.196 -0.518 1.00 93.31 113 PRO A CA 1
ATOM 846 C C . PRO A 1 113 ? -2.379 8.196 -1.768 1.00 93.31 113 PRO A C 1
ATOM 848 O O . PRO A 1 113 ? -3.535 7.791 -1.698 1.00 93.31 113 PRO A O 1
ATOM 851 N N . LYS A 1 114 ? -1.844 8.621 -2.920 1.00 94.44 114 LYS A N 1
ATOM 852 C CA . LYS A 1 114 ? -2.591 8.571 -4.181 1.00 94.44 114 LYS A CA 1
ATOM 853 C C . LYS A 1 114 ? -3.023 7.137 -4.487 1.00 94.44 114 LYS A C 1
ATOM 855 O O . LYS A 1 114 ? -4.204 6.887 -4.719 1.00 94.44 114 LYS A O 1
ATOM 860 N N . LYS A 1 115 ? -2.083 6.186 -4.430 1.00 94.81 115 LYS A N 1
ATOM 861 C CA . LYS A 1 115 ? -2.369 4.762 -4.678 1.00 94.81 115 LYS A CA 1
ATOM 862 C C . LYS A 1 115 ? -3.253 4.155 -3.593 1.00 94.81 115 LYS A C 1
ATOM 864 O O . LYS A 1 115 ? -4.136 3.357 -3.894 1.00 94.81 115 LYS A O 1
ATOM 869 N N . ARG A 1 116 ? -3.097 4.597 -2.348 1.00 92.75 116 ARG A N 1
ATOM 870 C CA . ARG A 1 116 ? -3.974 4.217 -1.238 1.00 92.75 116 ARG A CA 1
ATOM 871 C C . ARG A 1 116 ? -5.407 4.728 -1.421 1.00 92.75 116 ARG A C 1
ATOM 873 O O . ARG A 1 116 ? -6.345 4.007 -1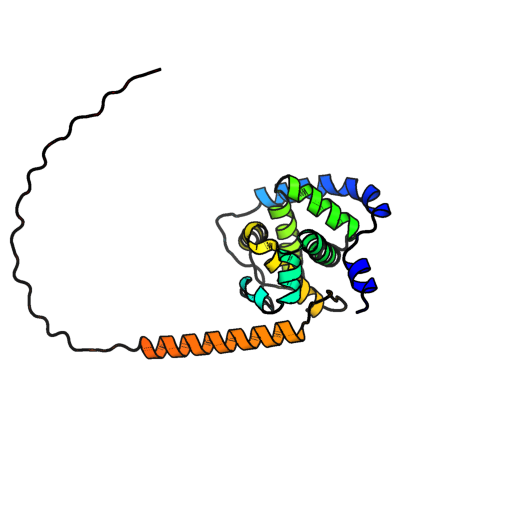.103 1.00 92.75 116 ARG A O 1
ATOM 880 N N . GLY A 1 117 ? -5.596 5.924 -1.974 1.00 92.69 117 GLY A N 1
ATOM 881 C CA . GLY A 1 117 ? -6.912 6.449 -2.346 1.00 92.69 117 GLY A CA 1
ATOM 882 C C . GLY A 1 117 ? -7.577 5.615 -3.445 1.00 92.69 117 GLY A C 1
ATOM 883 O O . GLY A 1 117 ? -8.745 5.253 -3.322 1.00 92.69 117 GLY A O 1
ATOM 884 N N . GLU A 1 118 ? -6.818 5.226 -4.477 1.00 93.00 118 GLU A N 1
ATOM 885 C CA . GLU A 1 118 ? -7.276 4.290 -5.521 1.00 93.00 118 GLU A CA 1
ATOM 886 C C . GLU A 1 118 ? -7.680 2.928 -4.908 1.00 93.00 118 GLU A C 1
ATOM 888 O O . GLU A 1 118 ? -8.739 2.377 -5.222 1.00 93.00 118 GLU A O 1
ATOM 893 N N . PHE A 1 119 ? -6.879 2.416 -3.969 1.00 92.50 119 PHE A N 1
ATOM 894 C CA . PHE A 1 119 ? -7.164 1.198 -3.209 1.00 92.50 119 PHE A CA 1
ATOM 895 C C . PHE A 1 119 ? -8.434 1.314 -2.356 1.00 92.50 119 PHE A C 1
ATOM 897 O O . PHE A 1 119 ? -9.298 0.436 -2.416 1.00 92.50 119 PHE A O 1
ATOM 904 N N . ARG A 1 120 ? -8.605 2.412 -1.612 1.00 92.31 120 ARG A N 1
ATOM 905 C CA . ARG A 1 120 ? -9.824 2.661 -0.835 1.00 92.31 120 ARG A CA 1
ATOM 906 C C . ARG A 1 120 ? -11.061 2.690 -1.711 1.00 92.31 120 ARG A C 1
ATOM 908 O O . ARG A 1 120 ? -12.034 2.008 -1.393 1.00 92.31 120 ARG A O 1
ATOM 915 N N . ALA A 1 121 ? -11.004 3.419 -2.823 1.00 92.38 121 ALA A N 1
ATOM 916 C CA . ALA A 1 121 ? -12.103 3.502 -3.774 1.00 92.38 121 ALA A CA 1
ATOM 917 C C . ALA A 1 121 ? -12.483 2.114 -4.316 1.00 92.38 121 ALA A C 1
ATOM 919 O O . ALA A 1 121 ? -13.665 1.781 -4.376 1.00 92.38 121 ALA A O 1
ATOM 920 N N . LYS A 1 122 ? -11.488 1.269 -4.628 1.00 91.50 122 LYS A N 1
ATOM 921 C CA . LYS A 1 122 ? -11.701 -0.104 -5.113 1.00 91.50 122 LYS A CA 1
ATOM 922 C C . LYS A 1 122 ? -12.466 -0.988 -4.119 1.00 91.50 122 LYS A C 1
ATOM 924 O O . LYS A 1 122 ? -13.281 -1.802 -4.548 1.00 91.50 122 LYS A O 1
ATOM 929 N N . TYR A 1 123 ? -12.223 -0.844 -2.816 1.00 90.75 123 TYR A N 1
ATOM 930 C CA . TYR A 1 123 ? -12.832 -1.702 -1.785 1.00 90.75 123 TYR A CA 1
ATOM 931 C C . TYR A 1 123 ? -13.964 -1.027 -0.982 1.00 90.75 123 TYR A C 1
ATOM 933 O O . TYR A 1 123 ? -14.650 -1.692 -0.195 1.00 90.75 123 TYR A O 1
ATOM 941 N N . GLY A 1 124 ? -14.216 0.264 -1.222 1.00 91.50 124 GLY A N 1
ATOM 942 C CA . GLY A 1 124 ? -15.197 1.080 -0.502 1.00 91.50 124 GLY A CA 1
ATOM 943 C C . GLY A 1 124 ? -14.776 1.410 0.933 1.00 91.50 124 GLY A C 1
ATOM 944 O O . GLY A 1 124 ? -15.635 1.490 1.813 1.00 91.50 124 GLY A O 1
ATOM 945 N N . LEU A 1 125 ? -13.467 1.527 1.175 1.00 91.62 125 LEU A N 1
ATOM 946 C CA . LEU A 1 125 ? -12.884 1.760 2.499 1.00 91.62 125 LEU A CA 1
ATOM 947 C C . LEU A 1 125 ? -12.934 3.242 2.868 1.00 91.62 125 LEU A C 1
ATOM 949 O O . LEU A 1 125 ? -12.775 4.094 1.997 1.00 91.62 125 LEU A O 1
ATOM 953 N N . LYS A 1 126 ? -13.110 3.534 4.157 1.00 91.38 126 LYS A N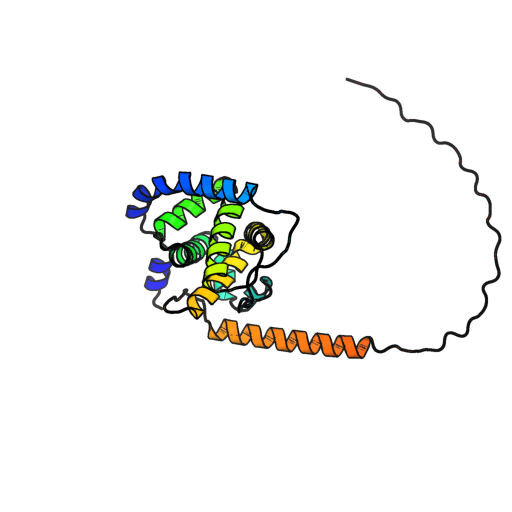 1
ATOM 954 C CA . LYS A 1 126 ? -13.107 4.892 4.687 1.00 91.38 126 LYS A CA 1
ATOM 955 C C . LYS A 1 126 ? -11.712 5.463 4.792 1.00 91.38 126 LYS A C 1
ATOM 957 O O . LYS A 1 126 ? -10.818 4.807 5.313 1.00 91.38 126 LYS A O 1
ATOM 962 N N . GLY A 1 127 ? -11.528 6.717 4.410 1.00 88.94 127 GLY A N 1
ATOM 963 C CA . GLY A 1 127 ? -10.314 7.452 4.747 1.00 88.94 127 GLY A CA 1
ATOM 964 C C . GLY A 1 127 ? -10.261 8.807 4.073 1.00 88.94 127 GLY A C 1
ATOM 965 O O . GLY A 1 127 ? -11.214 9.217 3.429 1.00 88.94 127 GLY A O 1
ATOM 966 N N . SER A 1 128 ? -9.163 9.537 4.239 1.00 90.31 128 SER A N 1
ATOM 967 C CA . SER A 1 128 ? -8.993 10.817 3.555 1.00 90.31 128 SER A CA 1
ATOM 968 C C . SER A 1 128 ? -7.586 10.948 2.978 1.00 90.31 128 SER A C 1
ATOM 970 O O . SER A 1 128 ? -6.624 10.503 3.610 1.00 90.31 128 SER A O 1
ATOM 972 N N . PRO A 1 129 ? -7.434 11.596 1.807 1.00 90.50 129 PRO A N 1
ATOM 973 C CA . PRO A 1 129 ? -6.122 11.847 1.210 1.00 90.50 129 PRO A CA 1
ATOM 974 C C . PRO A 1 129 ? -5.158 12.580 2.154 1.00 90.50 129 PRO A C 1
ATOM 976 O O . PRO A 1 129 ? -3.966 12.283 2.181 1.00 90.50 129 PRO A O 1
ATOM 979 N N . LEU A 1 130 ? -5.680 13.509 2.963 1.00 89.88 130 LEU A N 1
ATOM 980 C CA . LEU A 1 130 ? -4.894 14.246 3.951 1.00 89.88 130 LEU A CA 1
ATOM 981 C C . LEU A 1 130 ? -4.379 13.325 5.064 1.00 89.88 130 LEU A C 1
ATOM 983 O O . LEU A 1 130 ? -3.193 13.362 5.392 1.00 89.88 130 LEU A O 1
ATOM 987 N N . MET A 1 131 ? -5.250 12.478 5.625 1.00 88.62 131 MET A N 1
ATOM 988 C CA . MET A 1 131 ? -4.853 11.532 6.672 1.00 88.62 131 MET A CA 1
ATOM 989 C C . MET A 1 131 ? -3.891 10.472 6.145 1.00 88.62 131 MET A C 1
ATOM 991 O O . MET A 1 131 ? -2.987 10.075 6.873 1.00 88.62 131 MET A O 1
ATOM 995 N N . ASP A 1 132 ? -4.020 10.062 4.884 1.00 91.19 132 ASP A N 1
ATOM 996 C CA . ASP A 1 132 ? -3.037 9.181 4.256 1.00 91.19 132 ASP A CA 1
ATOM 997 C C . ASP A 1 132 ? -1.687 9.857 4.091 1.00 91.19 132 ASP A C 1
ATOM 999 O O . ASP A 1 132 ? -0.663 9.227 4.329 1.00 91.19 132 ASP A O 1
ATOM 1003 N N . CYS A 1 133 ? -1.660 11.124 3.672 1.00 90.69 133 CYS A N 1
ATOM 1004 C CA . CYS A 1 133 ? -0.417 11.871 3.502 1.00 90.69 133 CYS A CA 1
ATOM 1005 C C . CYS A 1 133 ? 0.315 12.028 4.837 1.00 90.69 133 CYS A C 1
ATOM 1007 O O . CYS A 1 133 ? 1.497 11.689 4.946 1.00 90.69 133 CYS A O 1
ATOM 1009 N N . LEU A 1 134 ? -0.404 12.464 5.876 1.00 88.50 134 LEU A N 1
ATOM 1010 C CA . LEU A 1 134 ? 0.130 12.564 7.235 1.00 88.50 134 LEU A CA 1
ATOM 1011 C C . LEU A 1 134 ? 0.540 11.191 7.772 1.00 88.50 134 LEU A C 1
ATOM 1013 O O . LEU A 1 134 ? 1.634 11.028 8.311 1.00 88.50 134 LEU A O 1
ATOM 1017 N N . GLY A 1 135 ? -0.305 10.185 7.561 1.00 88.31 135 GLY A N 1
ATOM 1018 C CA . GLY A 1 135 ? -0.038 8.820 7.975 1.00 88.31 135 GLY A CA 1
ATOM 1019 C C . GLY A 1 135 ? 1.138 8.200 7.236 1.00 88.31 135 GLY A C 1
ATOM 1020 O O . GLY A 1 135 ? 1.890 7.463 7.844 1.00 88.31 135 GLY A O 1
ATOM 1021 N N . THR A 1 136 ? 1.385 8.529 5.972 1.00 89.56 136 THR A N 1
ATOM 1022 C CA . THR A 1 136 ? 2.551 8.018 5.236 1.00 89.56 136 THR A CA 1
ATOM 1023 C C . THR A 1 136 ? 3.833 8.617 5.796 1.00 89.56 136 THR A C 1
ATOM 1025 O O . THR A 1 136 ? 4.814 7.903 5.982 1.00 89.56 136 THR A O 1
ATOM 1028 N N . CYS A 1 137 ? 3.806 9.914 6.109 1.00 86.62 137 CYS A N 1
ATOM 1029 C CA . CYS A 1 137 ? 4.939 10.634 6.678 1.00 86.62 137 CYS A CA 1
ATOM 1030 C C . CYS A 1 137 ? 5.286 10.149 8.096 1.00 86.62 137 CYS A C 1
ATOM 1032 O O . CYS A 1 137 ? 6.444 9.863 8.391 1.00 86.62 137 CYS A O 1
ATOM 1034 N N . CYS A 1 138 ? 4.286 10.033 8.975 1.00 85.12 138 CYS A N 1
ATOM 1035 C CA . CYS A 1 138 ? 4.509 9.785 10.403 1.00 85.12 138 CYS A CA 1
ATOM 1036 C C . CYS A 1 138 ? 4.315 8.319 10.815 1.00 85.12 138 CYS A C 1
ATOM 1038 O O . CYS A 1 138 ? 4.882 7.873 11.811 1.00 85.12 138 CYS A O 1
ATOM 1040 N N . TRP A 1 139 ? 3.507 7.573 10.063 1.00 84.38 139 TRP A N 1
ATOM 1041 C CA . TRP A 1 139 ? 3.011 6.236 10.406 1.00 84.38 139 TRP A CA 1
ATOM 1042 C C . TRP A 1 139 ? 3.040 5.280 9.199 1.00 84.38 139 TRP A C 1
ATOM 1044 O O . TRP A 1 139 ? 2.204 4.381 9.094 1.00 84.38 139 TRP A O 1
ATOM 1054 N N . GLY A 1 140 ? 3.993 5.465 8.276 1.00 84.50 140 GLY A N 1
ATOM 1055 C CA . GLY A 1 140 ? 4.110 4.668 7.048 1.00 84.50 140 GLY A CA 1
ATOM 1056 C C . GLY A 1 140 ? 4.065 3.147 7.280 1.00 84.50 140 GLY A C 1
ATOM 1057 O O . GLY A 1 140 ? 3.311 2.458 6.584 1.00 84.50 140 GLY A O 1
ATOM 1058 N N . PRO A 1 141 ? 4.772 2.605 8.295 1.00 82.81 141 PRO A N 1
ATOM 1059 C CA . PRO A 1 141 ? 4.656 1.195 8.665 1.00 82.81 141 PRO A CA 1
ATOM 1060 C C . PRO A 1 141 ? 3.231 0.769 9.039 1.00 82.81 141 PRO A C 1
ATOM 1062 O O . PRO A 1 141 ? 2.765 -0.283 8.605 1.00 82.81 141 PRO A O 1
ATOM 1065 N N . CYS A 1 142 ? 2.509 1.604 9.788 1.00 82.06 142 CYS A N 1
ATOM 1066 C CA . CYS A 1 142 ? 1.141 1.324 10.224 1.00 82.06 142 CYS A CA 1
ATOM 1067 C C . CYS A 1 142 ? 0.187 1.256 9.028 1.00 82.06 142 CYS A C 1
ATOM 1069 O O . CYS A 1 142 ? -0.595 0.315 8.903 1.00 82.06 142 CYS A O 1
ATOM 1071 N N . LEU A 1 143 ? 0.302 2.225 8.118 1.00 87.06 143 LEU A N 1
ATOM 1072 C CA . LEU A 1 143 ? -0.469 2.263 6.879 1.00 87.06 143 LEU A CA 1
ATOM 1073 C C . LEU A 1 143 ? -0.202 1.033 6.001 1.00 87.06 143 LEU A C 1
ATOM 1075 O O . LEU A 1 143 ? -1.140 0.438 5.466 1.00 87.06 143 LEU A O 1
ATOM 1079 N N . THR A 1 144 ? 1.056 0.609 5.910 1.00 87.50 144 THR A N 1
ATOM 1080 C CA . THR A 1 144 ? 1.444 -0.583 5.146 1.00 87.50 144 THR A CA 1
ATOM 1081 C C . THR A 1 144 ? 0.880 -1.862 5.764 1.00 87.50 144 THR A C 1
ATOM 1083 O O . THR A 1 144 ? 0.382 -2.724 5.041 1.00 87.50 144 THR A O 1
ATOM 1086 N N . CYS A 1 145 ? 0.902 -1.988 7.094 1.00 85.06 145 CYS A N 1
ATOM 1087 C CA . CYS A 1 145 ? 0.287 -3.122 7.787 1.00 85.06 145 CYS A CA 1
ATOM 1088 C C . CYS A 1 145 ? -1.232 -3.154 7.574 1.00 85.06 145 CYS A C 1
ATOM 1090 O O . CYS A 1 145 ? -1.790 -4.218 7.310 1.00 85.06 145 CYS A O 1
ATOM 1092 N N . GLN A 1 146 ? -1.893 -1.994 7.647 1.00 87.25 146 GLN A N 1
ATOM 1093 C CA . GLN A 1 146 ? -3.325 -1.870 7.376 1.00 87.25 146 GLN A CA 1
ATOM 1094 C C . GLN A 1 146 ? -3.656 -2.323 5.939 1.00 87.25 146 GLN A C 1
ATOM 1096 O O . GLN A 1 146 ? -4.584 -3.108 5.757 1.00 87.25 146 GLN A O 1
ATOM 1101 N N . ASP A 1 147 ? -2.859 -1.923 4.941 1.00 89.94 147 ASP A N 1
ATOM 1102 C CA . ASP A 1 147 ? -3.054 -2.360 3.547 1.00 89.94 147 ASP A CA 1
ATOM 1103 C C . ASP A 1 147 ? -2.802 -3.854 3.366 1.00 89.94 147 ASP A C 1
ATOM 1105 O O . ASP A 1 147 ? -3.576 -4.527 2.693 1.00 89.94 147 ASP A O 1
ATOM 1109 N N . ALA A 1 148 ? -1.747 -4.388 3.987 1.00 89.19 148 ALA A N 1
ATOM 1110 C CA . ALA A 1 148 ? -1.429 -5.811 3.928 1.00 89.19 148 ALA A CA 1
ATOM 1111 C C . ALA A 1 148 ? -2.601 -6.659 4.437 1.00 89.19 148 ALA A C 1
ATOM 1113 O O . ALA A 1 148 ? -3.011 -7.610 3.775 1.00 89.19 148 ALA A O 1
ATOM 1114 N N . VAL A 1 149 ? -3.169 -6.285 5.584 1.00 87.31 149 VAL A N 1
ATOM 1115 C CA . VAL A 1 149 ? -4.316 -6.973 6.186 1.00 87.31 149 VAL A CA 1
ATOM 1116 C C . VAL A 1 149 ? -5.550 -6.901 5.285 1.00 87.31 149 VAL A C 1
ATOM 1118 O O . VAL A 1 149 ? -6.195 -7.925 5.067 1.00 87.31 149 VAL A O 1
ATOM 1121 N N . GLU A 1 150 ? -5.869 -5.738 4.713 1.00 89.56 150 GLU A N 1
ATOM 1122 C CA . GLU A 1 150 ? -7.010 -5.630 3.793 1.00 89.56 150 GLU A CA 1
ATOM 1123 C C . GLU A 1 150 ? -6.798 -6.406 2.491 1.00 89.56 150 GLU A C 1
ATOM 1125 O O . GLU A 1 150 ? -7.721 -7.055 2.001 1.00 89.56 150 GLU A O 1
ATOM 1130 N N . LEU A 1 151 ? -5.582 -6.397 1.942 1.00 90.81 151 LEU A N 1
ATOM 1131 C CA . LEU A 1 151 ? -5.247 -7.183 0.756 1.00 90.81 151 LEU A CA 1
ATOM 1132 C C . LEU A 1 151 ? -5.358 -8.688 1.030 1.00 90.81 151 LEU A C 1
ATOM 1134 O O . LEU A 1 151 ? -5.892 -9.412 0.194 1.00 90.81 151 LEU A O 1
ATOM 1138 N N . MET A 1 152 ? -4.908 -9.154 2.201 1.00 89.62 152 MET A N 1
ATOM 1139 C CA . MET A 1 152 ? -5.078 -10.549 2.629 1.00 89.62 152 MET A CA 1
ATOM 1140 C C . MET A 1 152 ? -6.557 -10.896 2.821 1.00 89.62 152 MET A C 1
ATOM 1142 O O . MET A 1 152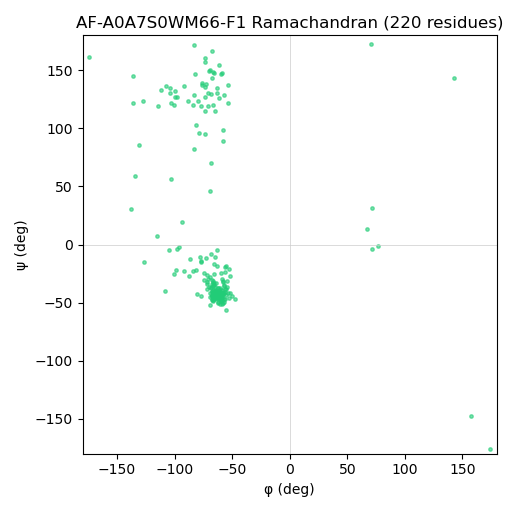 ? -7.000 -11.979 2.454 1.00 89.62 152 MET A O 1
ATOM 1146 N N . ARG A 1 153 ? -7.354 -9.972 3.366 1.00 89.00 153 ARG A N 1
ATOM 1147 C CA . ARG A 1 153 ? -8.802 -10.159 3.531 1.00 89.00 153 ARG A CA 1
ATOM 1148 C C . ARG A 1 153 ? -9.535 -10.229 2.188 1.00 89.00 153 ARG A C 1
ATOM 1150 O O . ARG A 1 153 ? -10.563 -10.896 2.091 1.00 89.00 153 ARG A O 1
ATOM 1157 N N . ALA A 1 154 ? -9.031 -9.535 1.170 1.00 87.81 154 ALA A N 1
ATOM 1158 C CA . ALA A 1 154 ? -9.634 -9.484 -0.155 1.00 87.81 154 ALA A CA 1
ATOM 1159 C C . ALA A 1 154 ? -9.386 -10.741 -1.020 1.00 87.81 154 ALA A C 1
ATOM 1161 O O . ALA A 1 154 ? -10.073 -10.885 -2.032 1.00 87.81 154 ALA A O 1
ATOM 1162 N N . GLY A 1 155 ? -8.452 -11.642 -0.671 1.00 82.94 155 GLY A N 1
ATOM 1163 C CA . GLY A 1 155 ? -8.206 -12.879 -1.436 1.00 82.94 155 GLY A CA 1
ATOM 1164 C C . GLY A 1 155 ? -6.811 -13.495 -1.249 1.00 82.94 155 GLY A C 1
ATOM 1165 O O . GLY A 1 155 ? -6.228 -13.381 -0.177 1.00 82.94 155 GLY A O 1
ATOM 1166 N N . ASP A 1 156 ? -6.276 -14.136 -2.303 1.00 74.12 156 ASP A N 1
ATOM 1167 C CA . ASP A 1 156 ? -5.028 -14.942 -2.336 1.00 74.12 156 ASP A CA 1
ATOM 1168 C C . ASP A 1 156 ? -3.724 -14.130 -2.168 1.00 74.12 156 ASP A C 1
ATOM 1170 O O . ASP A 1 156 ? -2.747 -14.273 -2.913 1.00 74.12 156 ASP A O 1
ATOM 1174 N N . TYR A 1 157 ? -3.692 -13.230 -1.196 1.00 87.62 157 TYR A N 1
ATOM 1175 C CA . TYR A 1 157 ? -2.494 -12.534 -0.770 1.00 87.62 157 TYR A CA 1
ATOM 1176 C C . TYR A 1 157 ? -2.066 -13.068 0.588 1.00 87.62 157 TYR A C 1
ATOM 1178 O O . TYR A 1 157 ? -2.876 -13.292 1.483 1.00 87.62 157 TYR A O 1
ATOM 1186 N N . THR A 1 158 ? -0.772 -13.301 0.754 1.00 86.62 158 THR A N 1
ATOM 1187 C CA . THR A 1 158 ? -0.209 -13.740 2.027 1.00 86.62 158 THR A CA 1
ATOM 1188 C C . THR A 1 158 ? 1.058 -12.955 2.270 1.00 86.62 158 THR A C 1
ATOM 1190 O O . THR A 1 158 ? 1.985 -12.994 1.462 1.00 86.62 158 THR A O 1
ATOM 1193 N N . VAL A 1 159 ? 1.089 -12.247 3.393 1.00 85.50 159 VAL A N 1
ATOM 1194 C CA . VAL A 1 159 ? 2.280 -11.540 3.849 1.00 85.50 159 VAL A CA 1
ATOM 1195 C C . VAL A 1 159 ? 2.985 -12.416 4.881 1.00 85.50 159 VAL A C 1
ATOM 1197 O O . VAL A 1 159 ? 2.345 -12.855 5.843 1.00 85.50 159 VAL A O 1
ATOM 1200 N N . PRO A 1 160 ? 4.288 -12.701 4.718 1.00 81.06 160 PRO A N 1
ATOM 1201 C CA . PRO A 1 160 ? 5.053 -13.392 5.740 1.00 81.06 160 PRO A CA 1
ATOM 1202 C C . PRO A 1 160 ? 4.925 -12.685 7.086 1.00 81.06 160 PRO A C 1
ATOM 1204 O O . PRO A 1 160 ? 5.013 -11.463 7.157 1.00 81.06 160 PRO A O 1
ATOM 1207 N N . MET A 1 161 ? 4.743 -13.463 8.155 1.00 75.62 161 MET A N 1
ATOM 1208 C CA . MET A 1 161 ? 4.630 -12.950 9.530 1.00 75.62 161 MET A CA 1
ATOM 1209 C C . MET A 1 161 ? 3.366 -12.116 9.800 1.00 75.62 161 MET A C 1
ATOM 1211 O O . MET A 1 161 ? 3.285 -11.464 10.835 1.00 75.62 161 MET A O 1
ATOM 1215 N N . CYS A 1 162 ? 2.380 -12.155 8.898 1.00 79.12 162 CYS A N 1
ATOM 1216 C CA . CYS A 1 162 ? 1.072 -11.540 9.074 1.00 79.12 162 CYS A CA 1
ATOM 1217 C C . CYS A 1 162 ? -0.002 -12.631 9.197 1.00 79.12 162 CYS A C 1
ATOM 1219 O O . CYS A 1 162 ? -0.041 -13.555 8.384 1.00 79.12 162 CYS A O 1
ATOM 1221 N N . SER A 1 163 ? -0.892 -12.516 10.183 1.00 82.25 163 SER A N 1
ATOM 1222 C CA . SER A 1 163 ? -2.032 -13.421 10.359 1.00 82.25 163 SER A CA 1
ATOM 1223 C C . SER A 1 163 ? -3.332 -12.628 10.463 1.00 82.25 163 SER A C 1
ATOM 1225 O O . SER A 1 163 ? -3.476 -11.766 11.332 1.00 82.25 163 SER A O 1
ATOM 1227 N N . LEU A 1 164 ? -4.296 -12.935 9.587 1.00 82.50 164 LEU A N 1
ATOM 1228 C CA . LEU A 1 164 ? -5.639 -12.346 9.643 1.00 82.50 164 LEU A CA 1
ATOM 1229 C C . LEU A 1 164 ? -6.363 -12.710 10.941 1.00 82.50 164 LEU A C 1
ATOM 1231 O O . LEU A 1 164 ? -7.061 -11.870 11.509 1.00 82.50 164 LEU A O 1
ATOM 1235 N N . ASP A 1 165 ? -6.178 -13.939 11.421 1.00 84.19 165 ASP A N 1
ATOM 1236 C CA . ASP A 1 165 ? -6.811 -14.421 12.647 1.00 84.19 165 ASP A CA 1
ATOM 1237 C C . ASP A 1 165 ? -6.276 -13.680 13.872 1.00 84.19 165 ASP A C 1
ATOM 1239 O O . ASP A 1 165 ? -7.047 -13.284 14.747 1.00 84.19 165 ASP A O 1
ATOM 1243 N N . GLU A 1 166 ? -4.959 -13.470 13.942 1.00 80.62 166 GLU A N 1
ATOM 1244 C CA . GLU A 1 166 ? -4.336 -12.722 15.039 1.00 80.62 166 GLU A CA 1
ATOM 1245 C C . GLU A 1 166 ? -4.744 -11.250 14.998 1.00 80.62 166 GLU A C 1
ATOM 1247 O O . GLU A 1 166 ? -5.169 -10.713 16.023 1.00 80.62 166 GLU A O 1
ATOM 1252 N N . ALA A 1 167 ? -4.727 -10.636 13.809 1.00 77.44 167 ALA A N 1
ATOM 1253 C CA . ALA A 1 167 ? -5.189 -9.265 13.619 1.00 77.44 167 ALA A CA 1
ATOM 1254 C C . ALA A 1 167 ? -6.660 -9.098 14.047 1.00 77.44 167 ALA A C 1
ATOM 1256 O O . ALA A 1 167 ? -6.996 -8.157 14.767 1.00 77.44 167 ALA A O 1
ATOM 1257 N N . SER A 1 168 ? -7.529 -10.044 13.673 1.00 82.06 168 SER A N 1
ATOM 1258 C CA . SER A 1 168 ? -8.955 -10.026 14.031 1.00 82.06 168 SER A CA 1
ATOM 1259 C C . SER A 1 168 ? -9.176 -10.195 15.535 1.00 82.06 168 SER A C 1
ATOM 1261 O O . SER A 1 168 ? -9.921 -9.423 16.139 1.00 82.06 168 SER A O 1
ATOM 1263 N N . LYS A 1 169 ? -8.488 -11.150 16.177 1.00 82.88 169 LYS A N 1
ATOM 1264 C CA . LYS A 1 169 ? -8.576 -11.365 17.633 1.00 82.88 169 LYS A CA 1
ATOM 1265 C C . LYS A 1 169 ? -8.110 -10.146 18.419 1.00 82.88 169 LYS A C 1
ATOM 1267 O O . LYS A 1 169 ? -8.759 -9.738 19.383 1.00 82.88 169 LYS A O 1
ATOM 1272 N N . ALA A 1 170 ? -6.986 -9.565 18.017 1.00 77.06 170 ALA A N 1
ATOM 1273 C CA . ALA A 1 170 ? -6.426 -8.412 18.698 1.00 77.06 170 ALA A CA 1
ATOM 1274 C C . ALA A 1 170 ? -7.307 -7.162 18.505 1.00 77.06 170 ALA A C 1
ATOM 1276 O O . ALA A 1 170 ? -7.553 -6.443 19.478 1.00 77.06 170 ALA A O 1
ATOM 1277 N N . ARG A 1 171 ? -7.910 -6.989 17.318 1.00 78.69 171 ARG A N 1
ATOM 1278 C CA . ARG A 1 171 ? -8.964 -5.995 17.070 1.00 78.69 171 ARG A CA 1
ATOM 1279 C C . ARG A 1 171 ? -10.134 -6.165 18.041 1.00 78.69 171 ARG A C 1
ATOM 1281 O O . ARG A 1 171 ? -10.482 -5.226 18.754 1.00 78.69 171 ARG A O 1
ATOM 1288 N N . GLU A 1 172 ? -10.738 -7.352 18.100 1.00 81.94 172 GLU A N 1
ATOM 1289 C CA . GLU A 1 172 ? -11.874 -7.620 18.993 1.00 81.94 172 GLU A CA 1
ATOM 1290 C C . GLU A 1 172 ? -11.543 -7.344 20.464 1.00 81.94 172 GLU A C 1
ATOM 1292 O O . GLU A 1 172 ? -12.356 -6.760 21.186 1.00 81.94 172 GLU A O 1
ATOM 1297 N N . GLY A 1 173 ? -10.347 -7.742 20.907 1.00 79.31 173 GLY A N 1
ATOM 1298 C CA . GLY A 1 173 ? -9.857 -7.466 22.255 1.00 79.31 173 GLY A CA 1
ATOM 1299 C C . GLY A 1 173 ? -9.787 -5.967 22.553 1.00 79.31 173 GLY A C 1
ATOM 1300 O O . GLY A 1 173 ? -10.266 -5.526 23.600 1.00 79.31 173 GLY A O 1
ATOM 1301 N N . ALA A 1 174 ? -9.264 -5.172 21.618 1.00 74.88 174 ALA A N 1
ATOM 1302 C CA . ALA A 1 174 ? -9.158 -3.725 21.778 1.00 74.88 174 ALA A CA 1
ATOM 1303 C C . ALA A 1 174 ? -10.521 -3.021 21.811 1.00 74.88 174 ALA A C 1
ATOM 1305 O O . ALA A 1 174 ? -10.733 -2.160 22.667 1.00 74.88 174 ALA A O 1
ATOM 1306 N N . TYR A 1 175 ? -11.475 -3.409 20.955 1.00 76.88 175 TYR A N 1
ATOM 1307 C CA . TYR A 1 175 ? -12.831 -2.842 21.008 1.00 76.88 175 TYR A CA 1
ATOM 1308 C C . TYR A 1 175 ? -13.552 -3.195 22.309 1.00 76.88 175 TYR A C 1
ATOM 1310 O O . TYR A 1 175 ? -14.201 -2.330 22.897 1.00 76.88 175 TYR A O 1
ATOM 1318 N N . LYS A 1 176 ? -13.405 -4.434 22.801 1.00 81.81 176 LYS A N 1
ATOM 1319 C CA . LYS A 1 176 ? -13.943 -4.832 24.114 1.00 81.81 176 LYS A CA 1
ATOM 1320 C C . LYS A 1 176 ? -13.335 -3.990 25.238 1.00 81.81 176 LYS A C 1
ATOM 1322 O O . LYS A 1 176 ? -14.065 -3.501 26.096 1.00 81.81 176 LYS A O 1
ATOM 1327 N N . ALA A 1 177 ? -12.020 -3.770 25.215 1.00 77.88 177 ALA A N 1
ATOM 1328 C CA . ALA A 1 177 ? -11.347 -2.921 26.195 1.00 77.88 177 ALA A CA 1
ATOM 1329 C C . ALA A 1 177 ? -11.842 -1.463 26.135 1.00 77.88 177 ALA A C 1
ATOM 1331 O O . ALA A 1 177 ? -12.159 -0.884 27.172 1.00 77.88 177 ALA A O 1
ATOM 1332 N N . ALA A 1 178 ? -11.977 -0.889 24.936 1.00 77.12 178 ALA A N 1
ATOM 1333 C CA . ALA A 1 178 ? -12.473 0.474 24.750 1.00 77.12 178 ALA A CA 1
ATOM 1334 C C . ALA A 1 178 ? -13.930 0.645 25.219 1.00 77.12 178 ALA A C 1
ATOM 1336 O O . ALA A 1 178 ? -14.254 1.650 25.856 1.00 77.12 178 ALA A O 1
ATOM 1337 N N . ALA A 1 179 ? -14.796 -0.342 24.962 1.00 76.88 179 ALA A N 1
ATOM 1338 C CA . ALA A 1 179 ? -16.171 -0.350 25.463 1.00 76.88 179 ALA A CA 1
ATOM 1339 C C . ALA A 1 179 ? -16.207 -0.343 27.002 1.00 76.88 179 ALA A C 1
ATOM 1341 O O . ALA A 1 179 ? -16.879 0.496 27.599 1.00 76.88 179 ALA A O 1
ATOM 1342 N N . ASN A 1 180 ? -15.390 -1.185 27.644 1.00 75.00 180 ASN A N 1
ATOM 1343 C CA . ASN A 1 180 ? -15.290 -1.236 29.105 1.00 75.00 180 ASN A CA 1
ATOM 1344 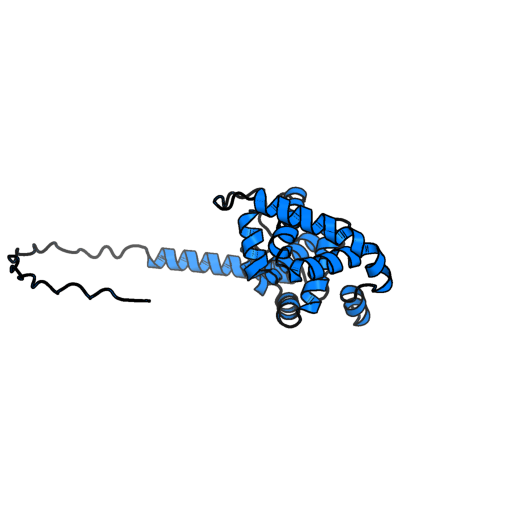C C . ASN A 1 180 ? -14.784 0.083 29.716 1.00 75.00 180 ASN A C 1
ATOM 1346 O O . ASN A 1 180 ? -15.254 0.500 30.777 1.00 75.00 180 ASN A O 1
ATOM 1350 N N . VAL A 1 181 ? -13.834 0.762 29.058 1.00 74.81 181 VAL A N 1
ATOM 1351 C CA . VAL A 1 181 ? -13.372 2.098 29.477 1.00 74.81 181 VAL A CA 1
ATOM 1352 C C . VAL A 1 181 ? -14.505 3.113 29.378 1.00 74.81 181 VAL A C 1
ATOM 1354 O O . VAL A 1 181 ? -14.717 3.871 30.322 1.00 74.81 181 VAL A O 1
ATOM 1357 N N . LYS A 1 182 ? -15.270 3.109 28.281 1.00 72.38 182 LYS A N 1
ATOM 1358 C CA . LYS A 1 182 ? -16.410 4.018 28.105 1.00 72.38 182 LYS A CA 1
ATOM 1359 C C . LYS A 1 182 ? -17.467 3.818 29.194 1.00 72.38 182 LYS A C 1
ATOM 1361 O O . LYS A 1 182 ? -17.928 4.805 29.763 1.00 72.38 182 LYS A O 1
ATOM 1366 N N . ASP A 1 183 ? -17.777 2.571 29.540 1.00 69.19 183 ASP A N 1
ATOM 1367 C CA . ASP A 1 183 ? -18.723 2.242 30.614 1.00 69.19 183 ASP A CA 1
ATOM 1368 C C . ASP A 1 183 ? -18.202 2.665 31.996 1.00 69.19 183 ASP A C 1
ATOM 1370 O O . ASP A 1 183 ? -18.967 3.114 32.850 1.00 69.19 183 ASP A O 1
ATOM 1374 N N . THR A 1 184 ? -16.889 2.564 32.214 1.00 71.00 184 THR A N 1
ATOM 1375 C CA . THR A 1 184 ? -16.233 3.009 33.453 1.00 71.00 184 THR A CA 1
ATOM 1376 C C . THR A 1 184 ? -16.253 4.533 33.569 1.00 71.00 184 THR A C 1
ATOM 1378 O O . THR A 1 184 ? -16.620 5.061 34.614 1.00 71.00 184 THR A O 1
ATOM 1381 N N . VAL A 1 185 ? -15.932 5.254 32.491 1.00 67.75 185 VAL A N 1
ATOM 1382 C CA . VAL A 1 185 ? -15.980 6.725 32.451 1.00 67.75 185 VAL A CA 1
ATOM 1383 C C . VAL A 1 185 ? -17.415 7.224 32.628 1.00 67.75 185 VAL A C 1
ATOM 1385 O O . VAL A 1 185 ? -17.638 8.140 33.413 1.00 67.75 185 VAL A O 1
ATOM 1388 N N . ALA A 1 186 ? -18.402 6.595 31.984 1.00 68.94 186 ALA A N 1
ATOM 1389 C CA . ALA A 1 186 ? -19.811 6.954 32.150 1.00 68.94 186 ALA A CA 1
ATOM 1390 C C . ALA A 1 186 ? -20.282 6.813 33.610 1.00 68.94 186 ALA A C 1
ATOM 1392 O O . ALA A 1 186 ? -20.983 7.687 34.110 1.00 68.94 186 ALA A O 1
ATOM 1393 N N . LYS A 1 187 ? -19.834 5.769 34.320 1.00 65.69 187 LYS A N 1
ATOM 1394 C CA . LYS A 1 187 ? -20.145 5.560 35.746 1.00 65.69 187 LYS A CA 1
ATOM 1395 C C . LYS A 1 187 ? -19.435 6.535 36.689 1.00 65.69 187 LYS A C 1
ATOM 1397 O O . LYS A 1 187 ? -19.936 6.787 37.777 1.00 65.69 187 LYS A O 1
ATOM 1402 N N . VAL A 1 188 ? -18.277 7.072 36.299 1.00 63.41 188 VAL A N 1
ATOM 1403 C CA . VAL A 1 188 ? -17.513 8.052 37.097 1.00 63.41 188 VAL A CA 1
ATOM 1404 C C . VAL A 1 188 ? -18.019 9.488 36.883 1.00 63.41 188 VAL A C 1
ATOM 1406 O O . VAL A 1 188 ? -17.818 10.337 37.747 1.00 63.41 188 VAL A O 1
ATOM 1409 N N . VAL A 1 189 ? -18.689 9.766 35.757 1.00 57.66 189 VAL A N 1
ATOM 1410 C CA . VAL A 1 189 ? -19.175 11.109 35.376 1.00 57.66 189 VAL A CA 1
ATOM 1411 C C . VAL A 1 189 ? -20.659 11.335 35.723 1.00 57.66 189 VAL A C 1
ATOM 1413 O O . VAL A 1 189 ? -21.147 12.458 35.590 1.00 57.66 189 VAL A O 1
ATOM 1416 N N . GLU A 1 190 ? -21.389 10.337 36.241 1.00 51.47 190 GLU A N 1
ATOM 1417 C CA . GLU A 1 190 ? -22.681 10.627 36.881 1.00 51.47 190 GLU A CA 1
ATOM 1418 C C . GLU A 1 190 ? -22.467 11.559 38.091 1.00 51.47 190 GLU A C 1
ATOM 1420 O O . GLU A 1 190 ? -21.619 11.294 38.949 1.00 51.47 190 GLU A O 1
ATOM 1425 N N . PRO A 1 191 ? -23.174 12.701 38.153 1.00 50.56 191 PRO A N 1
ATOM 1426 C CA . PRO A 1 191 ? -22.754 13.815 38.979 1.00 50.56 191 PRO A CA 1
ATOM 1427 C C . PRO A 1 191 ? -23.007 13.502 40.450 1.00 50.56 191 PRO A C 1
ATOM 1429 O O . PRO A 1 191 ? -24.148 13.274 40.861 1.00 50.56 191 PRO A O 1
ATOM 1432 N N . LYS A 1 192 ? -21.967 13.644 41.280 1.00 50.81 192 LYS A N 1
ATOM 1433 C CA . LYS A 1 192 ? -22.167 14.110 42.654 1.00 50.81 192 LYS A CA 1
ATOM 1434 C C . LYS A 1 192 ? -22.851 15.477 42.580 1.00 50.81 192 LYS A C 1
ATOM 1436 O O . LYS A 1 192 ? -22.204 16.519 42.522 1.00 50.81 192 LYS A O 1
ATOM 1441 N N . LYS A 1 193 ? -24.182 15.464 42.554 1.00 49.53 193 LYS A N 1
ATOM 1442 C CA . LYS A 1 193 ? -25.036 16.589 42.929 1.00 49.53 193 LYS A CA 1
ATOM 1443 C C . LYS A 1 193 ? -24.877 16.770 44.446 1.00 49.53 193 LYS A C 1
ATOM 1445 O O . LYS A 1 193 ? -25.754 16.403 45.217 1.00 49.53 193 LYS A O 1
ATOM 1450 N N . GLU A 1 194 ? -23.708 17.233 44.882 1.00 46.47 194 GLU A N 1
ATOM 1451 C CA . GLU A 1 194 ? -23.522 17.731 46.244 1.00 46.47 194 GLU A CA 1
ATOM 1452 C C . GLU A 1 194 ? -23.971 19.194 46.257 1.00 46.47 194 GLU A C 1
ATOM 1454 O O . GLU A 1 194 ? -23.507 20.028 45.480 1.00 46.47 194 GLU A O 1
ATOM 1459 N N . GLU A 1 195 ? -24.973 19.454 47.090 1.00 50.62 195 GLU A N 1
ATOM 1460 C CA . GLU A 1 195 ? -25.641 20.730 47.299 1.00 50.62 195 GLU A CA 1
ATOM 1461 C C . GLU A 1 195 ? -24.641 21.808 47.744 1.00 50.62 195 GLU A C 1
ATOM 1463 O O . GLU A 1 195 ? -24.313 21.932 48.923 1.00 50.62 195 GLU A O 1
ATOM 1468 N N . ALA A 1 196 ? -24.174 22.639 46.813 1.00 46.00 196 ALA A N 1
ATOM 1469 C CA . ALA A 1 196 ? -23.510 23.886 47.166 1.00 46.00 196 ALA A CA 1
ATOM 1470 C C . ALA A 1 196 ? -24.582 24.925 47.532 1.00 46.00 196 ALA A C 1
ATOM 1472 O O . ALA A 1 196 ? -25.171 25.572 46.663 1.00 46.00 196 ALA A O 1
ATOM 1473 N N . LYS A 1 197 ? -24.856 25.069 48.837 1.00 46.31 197 LYS A N 1
ATOM 1474 C CA . LYS A 1 197 ? -25.506 26.264 49.392 1.00 46.31 197 LYS A CA 1
ATOM 1475 C C . LYS A 1 197 ? -24.708 27.492 48.949 1.00 46.31 197 LYS A C 1
ATOM 1477 O O . LYS A 1 197 ? -23.520 27.591 49.232 1.00 46.31 197 LYS A O 1
ATOM 1482 N N . ALA A 1 198 ? -25.379 28.406 48.257 1.00 42.19 198 ALA A N 1
ATOM 1483 C CA . ALA A 1 198 ? -24.845 29.712 47.914 1.00 42.19 198 ALA A CA 1
ATOM 1484 C C . ALA A 1 198 ? -24.612 30.525 49.198 1.00 42.19 198 ALA A C 1
ATOM 1486 O O . ALA A 1 198 ? -25.564 30.860 49.901 1.00 42.19 198 ALA A O 1
ATOM 1487 N N . GLU A 1 199 ? -23.352 30.827 49.494 1.00 47.56 199 GLU A N 1
ATOM 1488 C CA . GLU A 1 199 ? -22.956 31.896 50.408 1.00 47.56 199 GLU A CA 1
ATOM 1489 C C . GLU A 1 199 ? -22.470 33.060 49.528 1.00 47.56 199 GLU A C 1
ATOM 1491 O O . GLU A 1 199 ? -21.615 32.876 48.659 1.00 47.56 199 GLU A O 1
ATOM 1496 N N . GLU A 1 200 ? -23.102 34.227 49.661 1.00 45.22 200 GLU A N 1
ATOM 1497 C CA . GLU A 1 200 ? -22.822 35.412 48.842 1.00 45.22 200 GLU A CA 1
ATOM 1498 C C . GLU A 1 200 ? -21.384 35.924 49.061 1.00 45.22 200 GLU A C 1
ATOM 1500 O O . GLU A 1 200 ? -20.961 36.083 50.211 1.00 45.22 200 GLU A O 1
ATOM 1505 N N . PRO A 1 201 ? -20.628 36.268 48.000 1.00 46.31 201 PRO A N 1
ATOM 1506 C CA . PRO A 1 201 ? -19.346 36.934 48.161 1.00 46.31 201 PRO A CA 1
ATOM 1507 C C . PRO A 1 201 ? -19.552 38.431 48.426 1.00 46.31 201 PRO A C 1
ATOM 1509 O O . PRO A 1 201 ? -20.155 39.148 47.625 1.00 46.31 201 PRO A O 1
ATOM 1512 N N . LYS A 1 202 ? -18.999 38.916 49.545 1.00 47.94 202 LYS A N 1
ATOM 1513 C CA . LYS A 1 202 ? -18.808 40.350 49.798 1.00 47.94 202 LYS A CA 1
ATOM 1514 C C . LYS A 1 202 ? -17.846 40.926 48.757 1.00 47.94 202 LYS A C 1
ATOM 1516 O O . LYS A 1 202 ? -16.768 40.384 48.537 1.00 47.94 202 LYS A O 1
ATOM 1521 N N . ALA A 1 203 ? -18.258 42.029 48.142 1.00 45.00 203 ALA A N 1
ATOM 1522 C CA . ALA A 1 203 ? -17.441 42.823 47.240 1.00 45.00 203 ALA A CA 1
ATOM 1523 C C . ALA A 1 203 ? -16.287 43.483 48.012 1.00 45.00 203 ALA A C 1
ATOM 1525 O O . ALA A 1 203 ? -16.536 44.267 48.927 1.00 45.00 203 ALA A O 1
ATOM 1526 N N . ASP A 1 204 ? -15.050 43.175 47.625 1.00 49.66 204 ASP A N 1
ATOM 1527 C CA . ASP A 1 204 ? -13.859 43.939 47.998 1.00 49.66 204 ASP A CA 1
ATOM 1528 C C . ASP A 1 204 ? -13.473 44.855 46.828 1.00 49.66 204 ASP A C 1
ATOM 1530 O O . ASP A 1 204 ? -13.449 44.441 45.664 1.00 49.66 204 ASP A O 1
ATOM 1534 N N . GLU A 1 205 ? -13.230 46.126 47.142 1.00 51.69 205 GLU A N 1
ATOM 1535 C CA . GLU A 1 205 ? -12.919 47.193 46.189 1.00 51.69 205 GLU A CA 1
ATOM 1536 C C . GLU A 1 205 ? -11.573 46.972 45.467 1.00 51.69 205 GLU A C 1
ATOM 1538 O O . GLU A 1 205 ? -10.609 46.483 46.065 1.00 51.69 205 GLU A O 1
ATOM 1543 N N . PRO A 1 206 ? -11.438 47.396 44.196 1.00 50.94 206 PRO A N 1
ATOM 1544 C CA . PRO A 1 206 ? -10.180 47.279 43.477 1.00 50.94 206 PRO A CA 1
ATOM 1545 C C . PRO A 1 206 ? -9.185 48.363 43.916 1.00 50.94 206 PRO A C 1
ATOM 1547 O O . PRO A 1 206 ? -9.405 49.561 43.720 1.00 50.94 206 PRO A O 1
ATOM 1550 N N . LYS A 1 207 ? -8.035 47.930 44.451 1.00 49.09 207 LYS A N 1
ATOM 1551 C CA . LYS A 1 207 ? -6.844 48.778 44.582 1.00 49.09 207 LYS A CA 1
ATOM 1552 C C . LYS A 1 207 ? -6.271 49.093 43.200 1.00 49.09 207 LYS A C 1
ATOM 1554 O O . LYS A 1 207 ? -6.065 48.222 42.363 1.00 49.09 207 LYS A O 1
ATOM 1559 N N . LYS A 1 208 ? -6.041 50.384 42.998 1.00 46.88 208 LYS A N 1
ATOM 1560 C CA . LYS A 1 208 ? -5.493 51.022 41.806 1.00 46.88 208 LYS A CA 1
ATOM 1561 C C . LYS A 1 208 ? -3.967 50.893 41.838 1.00 46.88 208 LYS A C 1
ATOM 1563 O O . LYS A 1 208 ? -3.329 51.637 42.574 1.00 46.88 208 LYS A O 1
ATOM 1568 N N . ASP A 1 209 ? -3.404 49.970 41.064 1.00 55.31 209 ASP A N 1
ATOM 1569 C CA . ASP A 1 209 ? -1.952 49.884 40.877 1.00 55.31 209 ASP A CA 1
ATOM 1570 C C . ASP A 1 209 ? -1.506 50.777 39.711 1.00 55.31 209 ASP A C 1
ATOM 1572 O O . ASP A 1 209 ? -1.997 50.691 38.583 1.00 55.31 209 ASP A O 1
ATOM 1576 N N . GLU A 1 210 ? -0.588 51.687 40.030 1.00 47.72 210 GLU A N 1
ATOM 1577 C CA . GLU A 1 210 ? 0.032 52.648 39.127 1.00 47.72 210 GLU A CA 1
ATOM 1578 C C . GLU A 1 210 ? 0.988 51.939 38.155 1.00 47.72 210 GLU A C 1
ATOM 1580 O O . GLU A 1 210 ? 1.983 51.330 38.549 1.00 47.72 210 GLU A O 1
ATOM 1585 N N . ALA A 1 211 ? 0.706 52.049 36.857 1.00 52.84 211 ALA A N 1
ATOM 1586 C CA . ALA A 1 211 ? 1.612 51.610 35.807 1.00 52.84 211 ALA A CA 1
ATOM 1587 C C . ALA A 1 211 ? 2.793 52.587 35.687 1.00 52.84 211 ALA A C 1
ATOM 1589 O O . ALA A 1 211 ? 2.633 53.747 35.306 1.00 52.84 211 ALA A O 1
ATOM 1590 N N . LYS A 1 212 ? 3.995 52.094 35.988 1.00 58.22 212 LYS A N 1
ATOM 1591 C CA . LYS A 1 212 ? 5.269 52.764 35.714 1.00 58.22 212 LYS A CA 1
ATOM 1592 C C . LYS A 1 212 ? 5.674 52.488 34.251 1.00 58.22 212 LYS A C 1
ATOM 1594 O O . LYS A 1 212 ? 5.682 51.320 33.863 1.00 58.22 212 LYS A O 1
ATOM 1599 N N . PRO A 1 213 ? 6.007 53.502 33.433 1.00 53.53 213 PRO A N 1
ATOM 1600 C CA . PRO A 1 213 ? 6.460 53.286 32.061 1.00 53.53 213 PRO A CA 1
ATOM 1601 C C . PRO A 1 213 ? 7.893 52.734 32.041 1.00 53.53 213 PRO A C 1
ATOM 1603 O O . PRO A 1 213 ? 8.757 53.217 32.773 1.00 53.53 213 PRO A O 1
ATOM 1606 N N . ALA A 1 214 ? 8.131 51.721 31.207 1.00 53.41 214 ALA A N 1
ATOM 1607 C CA . ALA A 1 214 ? 9.464 51.243 30.855 1.00 53.41 214 ALA A CA 1
ATOM 1608 C C . ALA A 1 214 ? 9.816 51.737 29.444 1.00 53.41 214 ALA A C 1
ATOM 1610 O O . ALA A 1 214 ? 9.009 51.621 28.520 1.00 53.41 214 ALA A O 1
ATOM 1611 N N . ASP A 1 215 ? 11.007 52.319 29.333 1.00 61.25 215 ASP A N 1
ATOM 1612 C CA . ASP A 1 215 ? 11.567 52.966 28.149 1.00 61.25 215 ASP A CA 1
ATOM 1613 C C . ASP A 1 215 ? 11.749 52.029 26.938 1.00 61.25 215 ASP A C 1
ATOM 1615 O O . ASP A 1 215 ? 11.947 50.820 27.100 1.00 61.25 215 ASP A O 1
ATOM 1619 N N . PRO A 1 216 ? 11.738 52.578 25.707 1.00 62.62 216 PRO A N 1
ATOM 1620 C CA . PRO A 1 216 ? 12.014 51.824 24.491 1.00 62.62 216 PRO A CA 1
ATOM 1621 C C . PRO A 1 216 ? 13.503 51.465 24.365 1.00 62.62 216 PRO A C 1
ATOM 1623 O O . PRO A 1 216 ? 14.391 52.287 24.594 1.00 62.62 216 PRO A O 1
ATOM 1626 N N . ALA A 1 217 ? 13.770 50.227 23.946 1.00 65.00 217 ALA A N 1
ATOM 1627 C CA . ALA A 1 217 ? 15.107 49.756 23.602 1.00 65.00 217 ALA A CA 1
ATOM 1628 C C . ALA A 1 217 ? 15.643 50.460 22.334 1.00 65.00 217 ALA A C 1
ATOM 1630 O O . ALA A 1 217 ? 14.870 50.701 21.400 1.00 65.00 217 ALA A O 1
ATOM 1631 N N . PRO A 1 218 ? 16.951 50.771 22.270 1.00 62.41 218 PRO A N 1
ATOM 1632 C CA . PRO A 1 218 ? 17.546 51.450 21.130 1.00 62.41 218 PRO A CA 1
ATOM 1633 C C . PRO A 1 218 ? 17.735 50.512 19.934 1.00 62.41 218 PRO A C 1
ATOM 1635 O O . PRO A 1 218 ? 18.156 49.361 20.065 1.00 62.41 218 PRO A O 1
ATOM 1638 N N . ALA A 1 219 ? 17.431 51.065 18.763 1.00 58.88 219 ALA A N 1
ATOM 1639 C CA . ALA A 1 219 ? 17.865 50.584 17.464 1.00 58.88 219 ALA A CA 1
ATOM 1640 C C . ALA A 1 219 ? 19.373 50.811 17.284 1.00 58.88 219 ALA A C 1
ATOM 1642 O O . ALA A 1 219 ? 19.897 51.775 17.835 1.00 58.88 219 ALA A O 1
ATOM 1643 N N . ASP A 1 220 ? 20.001 49.918 16.509 1.00 56.69 220 ASP A N 1
ATOM 1644 C CA . ASP A 1 220 ? 21.245 50.047 15.721 1.00 56.69 220 ASP A CA 1
ATOM 1645 C C . ASP A 1 220 ? 22.030 48.719 15.791 1.00 56.69 220 ASP A C 1
ATOM 1647 O O . ASP A 1 220 ? 22.065 48.070 16.828 1.00 56.69 220 ASP A O 1
ATOM 1651 N N . ALA A 1 221 ? 22.720 48.216 14.770 1.00 52.22 221 ALA A N 1
ATOM 1652 C CA . ALA A 1 221 ? 22.919 48.621 13.387 1.00 52.22 221 ALA A CA 1
ATOM 1653 C C . ALA A 1 221 ? 23.735 47.513 12.678 1.00 52.22 221 ALA A C 1
ATOM 1655 O O . ALA A 1 221 ? 24.478 46.791 13.339 1.00 52.22 221 ALA A O 1
ATOM 1656 N N . LYS A 1 222 ? 23.667 47.536 11.338 1.00 48.78 222 LYS A N 1
ATOM 1657 C CA . LYS A 1 222 ? 24.629 47.022 10.336 1.00 48.78 222 LYS A CA 1
ATOM 1658 C C . LYS A 1 222 ? 24.787 45.515 10.139 1.00 48.78 222 LYS A C 1
ATOM 1660 O O . LYS A 1 222 ? 25.409 44.843 10.983 1.00 48.78 222 LYS A O 1
#

pLDDT: mean 78.86, std 14.29, range [42.19, 96.31]

Secondary structure (DSSP, 8-state):
--HHHHHHHH---HHHHHHHGGGHHHHHHHHHHHHHH--TT--PPB-SBPPTT-SGGGGGGGHHHHHHHHH-HHHHHHHHHHHHHHHH---HHHHHHHHHHHHTTTTHHHHHHHHHHHHHHHHTB-B-HHHHHHHHHHHHHHHHHHHHHHHHHHSS---TT--HHHHHHHHHHHHHHHHHHHHHHHHHHS--------PPPPPPPPP----PPPPPPPP---

Radius of gyration: 26.39 Å; Cα contacts (8 Å, |Δi|>4): 218; chains: 1; bounding box: 50×75×68 Å

InterPro domains:
  IPR006461 PLAC8 motif-containing protein [PF04749] (64-149)
  IPR006461 PLAC8 motif-containing protein [PTHR15907] (62-157)

Solvent-accessible surface area (backbone atoms only — not comparable to full-atom values): 12884 Å² total; per-residue (Å²): 133,58,76,66,54,52,51,63,63,49,53,68,60,70,87,56,36,72,73,33,57,76,52,36,64,59,49,52,50,53,11,51,54,45,57,72,70,52,60,86,90,47,80,67,61,46,60,83,35,76,54,88,47,64,60,64,82,43,41,74,32,42,47,63,42,47,48,44,26,70,78,32,61,68,49,33,48,21,56,43,14,48,45,43,20,72,67,70,70,48,54,44,39,39,39,38,49,37,48,56,61,28,48,79,73,58,43,32,39,31,38,52,24,53,54,48,50,55,45,25,65,75,74,36,31,46,45,28,67,50,58,36,26,52,32,42,68,80,36,38,62,30,54,41,51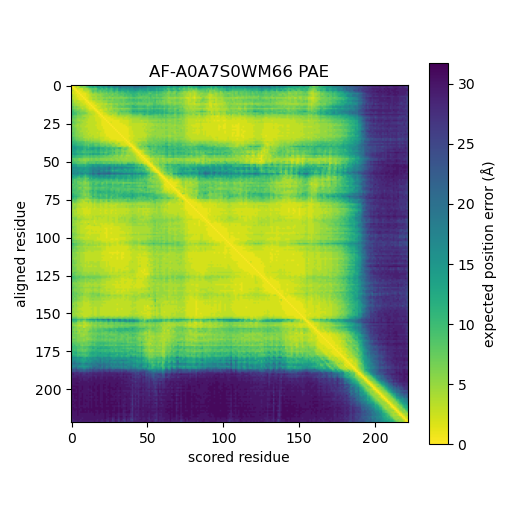,43,49,45,52,52,48,36,72,73,46,103,46,82,58,82,72,59,52,71,68,52,34,49,53,40,41,53,52,51,54,53,52,52,51,54,49,51,55,50,50,55,66,70,64,58,75,85,83,70,87,76,79,88,74,85,81,81,88,77,82,85,83,86,81,83,86,77,89,80,83,84,81,83,87,86,82,135